Protein AF-A0A1F7Z2X5-F1 (afdb_monomer_lite)

Structure (mmCIF, N/CA/C/O backbone):
data_AF-A0A1F7Z2X5-F1
#
_entry.id   AF-A0A1F7Z2X5-F1
#
loop_
_atom_site.group_PDB
_atom_site.id
_atom_site.type_symbol
_atom_site.label_atom_id
_atom_site.label_alt_id
_atom_site.label_comp_id
_atom_site.label_asym_id
_atom_site.label_entity_id
_atom_site.label_seq_id
_atom_site.pdbx_PDB_ins_code
_atom_site.Cartn_x
_atom_site.Cartn_y
_atom_site.Cartn_z
_atom_site.occupancy
_atom_site.B_iso_or_equiv
_atom_site.auth_seq_id
_atom_site.auth_comp_id
_atom_site.auth_asym_id
_atom_site.auth_atom_id
_atom_site.pdbx_PDB_model_num
ATOM 1 N N . MET A 1 1 ? -14.660 17.337 21.079 1.00 57.00 1 MET A N 1
ATOM 2 C CA . MET A 1 1 ? -14.487 16.687 19.769 1.00 57.00 1 MET A CA 1
ATOM 3 C C . MET A 1 1 ? -15.112 15.303 19.804 1.00 57.00 1 MET A C 1
ATOM 5 O O . MET A 1 1 ? -14.706 14.480 20.631 1.00 57.00 1 MET A O 1
ATOM 9 N N . SER A 1 2 ? -16.143 15.085 18.993 1.00 73.00 2 SER A N 1
ATOM 10 C CA . SER A 1 2 ? -16.868 13.816 18.896 1.00 73.00 2 SER A CA 1
ATOM 11 C C . SER A 1 2 ? -15.959 12.695 18.367 1.00 73.00 2 SER A C 1
ATOM 13 O O . SER A 1 2 ? -14.888 12.945 17.812 1.00 73.00 2 SER A O 1
ATOM 15 N N . ARG A 1 3 ? -16.363 11.429 18.544 1.00 63.88 3 ARG A N 1
ATOM 16 C CA . ARG A 1 3 ? -15.623 10.282 17.986 1.00 63.88 3 ARG A CA 1
ATOM 17 C C . ARG A 1 3 ? -15.502 10.371 16.457 1.00 63.88 3 ARG A C 1
ATOM 19 O O . ARG A 1 3 ? -14.444 10.056 15.935 1.00 63.88 3 ARG A O 1
ATOM 26 N N . GLN A 1 4 ? -16.540 10.873 15.782 1.00 61.44 4 GLN A N 1
ATOM 27 C CA . GLN A 1 4 ? -16.524 11.086 14.331 1.00 61.44 4 GLN A CA 1
ATOM 28 C C . GLN A 1 4 ? -15.544 12.186 13.916 1.00 61.44 4 GLN A C 1
ATOM 30 O O . GLN A 1 4 ? -14.813 12.000 12.958 1.00 61.44 4 GLN A O 1
ATOM 35 N N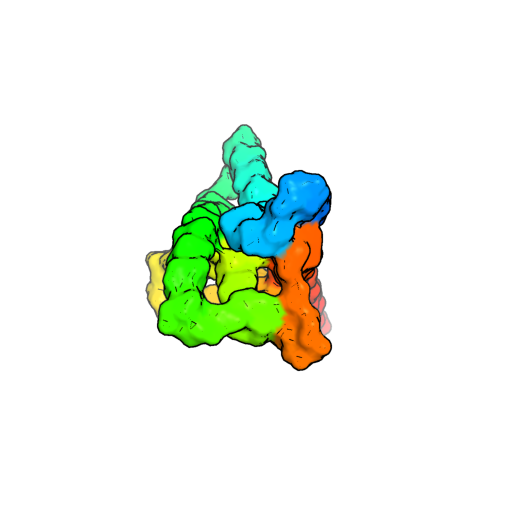 . GLU A 1 5 ? -15.481 13.300 14.649 1.00 67.25 5 GLU A N 1
ATOM 36 C CA . GLU A 1 5 ? -14.524 14.379 14.350 1.00 67.25 5 GLU A CA 1
ATOM 37 C C . GLU A 1 5 ? -13.069 13.918 14.530 1.00 67.25 5 GLU A C 1
ATOM 39 O O . GLU A 1 5 ? -12.197 14.322 13.769 1.00 67.25 5 GLU A O 1
ATOM 44 N N . LYS A 1 6 ? -12.805 13.033 15.504 1.00 67.44 6 LYS A N 1
ATOM 45 C CA . LYS A 1 6 ? -11.486 12.396 15.680 1.00 67.44 6 LYS A CA 1
ATOM 46 C C . LYS A 1 6 ? -11.117 11.480 14.514 1.00 67.44 6 LYS A C 1
ATOM 48 O O . LYS A 1 6 ? -9.975 11.522 14.077 1.00 67.44 6 LYS A O 1
ATOM 53 N N . GLU A 1 7 ? -12.063 10.672 14.041 1.00 65.38 7 GLU A N 1
ATOM 54 C CA . GLU A 1 7 ? -11.869 9.785 12.886 1.00 65.38 7 GLU A CA 1
ATOM 55 C C . GLU A 1 7 ? -11.697 10.598 11.587 1.00 65.38 7 GLU A C 1
ATOM 57 O O . GLU A 1 7 ? -10.847 10.275 10.767 1.00 65.38 7 GLU A O 1
ATOM 62 N N . GLU A 1 8 ? -12.430 11.701 11.411 1.00 66.25 8 GLU A N 1
ATOM 63 C CA . GLU A 1 8 ? -12.290 12.578 10.241 1.00 66.25 8 GLU A CA 1
ATOM 64 C C . GLU A 1 8 ? -10.948 13.334 10.222 1.00 66.25 8 GLU A C 1
ATOM 66 O O . GLU A 1 8 ? -10.337 13.466 9.162 1.00 66.25 8 GLU A O 1
ATOM 71 N N . GLU A 1 9 ? -10.460 13.805 11.377 1.00 68.38 9 GLU A N 1
ATOM 72 C CA . GLU A 1 9 ? -9.130 14.426 11.499 1.00 68.38 9 GLU A CA 1
ATOM 73 C C . GLU A 1 9 ? -8.011 13.432 11.144 1.00 68.38 9 GLU A C 1
ATOM 75 O O . GLU A 1 9 ? -7.081 13.798 10.426 1.00 68.38 9 GLU A O 1
ATOM 80 N N . GLU A 1 10 ? -8.119 12.177 11.599 1.00 66.62 10 GLU A N 1
ATOM 81 C CA . GLU A 1 10 ? -7.188 11.097 11.234 1.00 66.62 10 GLU A CA 1
ATOM 82 C C . GLU A 1 10 ? -7.194 10.856 9.720 1.00 66.62 10 GLU A C 1
ATOM 84 O O . GLU A 1 10 ? -6.141 10.874 9.093 1.00 66.62 10 GLU A O 1
ATOM 89 N N . LEU A 1 11 ? -8.376 10.737 9.113 1.00 66.19 11 LEU A N 1
ATOM 90 C CA . LEU A 1 11 ? -8.526 10.468 7.681 1.00 66.19 11 LEU A CA 1
ATOM 91 C C . LEU A 1 11 ? -8.000 11.600 6.791 1.00 66.19 11 LEU A C 1
ATOM 93 O O . LEU A 1 11 ? -7.328 11.336 5.798 1.00 66.19 11 LEU A O 1
ATOM 97 N N . ARG A 1 12 ? -8.242 12.869 7.149 1.00 68.00 12 ARG A N 1
ATOM 98 C CA . ARG A 1 12 ? -7.624 14.018 6.451 1.00 68.00 12 ARG A CA 1
ATOM 99 C C . ARG A 1 12 ? -6.106 13.968 6.532 1.00 68.00 12 ARG A C 1
ATOM 101 O O . ARG A 1 12 ? -5.411 14.364 5.598 1.00 68.00 12 ARG A O 1
ATOM 108 N N . GLY A 1 13 ? -5.612 13.478 7.658 1.00 65.06 13 GLY A N 1
ATOM 109 C CA . GLY A 1 13 ? -4.213 13.223 7.867 1.00 65.06 13 GLY A CA 1
ATOM 110 C C . GLY A 1 13 ? -3.623 12.197 6.897 1.00 65.06 13 GLY A C 1
ATOM 111 O O . GLY A 1 13 ? -2.552 12.458 6.347 1.00 65.06 13 GLY A O 1
ATOM 112 N N . LEU A 1 14 ? -4.322 11.086 6.663 1.00 65.06 14 LEU A N 1
ATOM 113 C CA . LEU A 1 14 ? -3.904 10.042 5.716 1.00 65.06 14 LEU A CA 1
ATOM 114 C C . LEU A 1 14 ? -3.829 10.581 4.289 1.00 65.06 14 LEU A C 1
ATOM 116 O O . LEU A 1 14 ? -2.825 10.420 3.594 1.00 65.06 14 LEU A O 1
ATOM 120 N N . VAL A 1 15 ? -4.871 11.314 3.889 1.00 66.75 15 VAL A N 1
ATOM 121 C CA . VAL A 1 15 ? -4.970 11.942 2.564 1.00 66.75 15 VAL A CA 1
ATOM 122 C C . VAL A 1 15 ? -3.818 12.925 2.336 1.00 66.75 15 VAL A C 1
ATOM 124 O O . VAL A 1 15 ? -3.211 12.931 1.267 1.00 66.75 15 VAL A O 1
ATOM 127 N N . GLY A 1 16 ? -3.481 13.733 3.347 1.00 68.31 16 GLY A N 1
ATOM 128 C CA . GLY A 1 16 ? -2.368 14.679 3.269 1.00 68.31 16 GLY A CA 1
ATOM 129 C C . GLY A 1 16 ? -1.000 14.002 3.123 1.00 68.31 16 GLY A C 1
ATOM 130 O O . GLY A 1 16 ? -0.180 14.475 2.342 1.00 68.31 16 GLY A O 1
ATOM 131 N N . GLY A 1 17 ? -0.761 12.893 3.834 1.00 67.19 17 GLY A N 1
ATOM 132 C CA . GLY A 1 17 ? 0.470 12.100 3.702 1.00 67.19 17 GLY A CA 1
ATOM 133 C C . GLY A 1 17 ? 0.616 11.471 2.315 1.00 67.19 17 GLY A C 1
ATOM 134 O O . GLY A 1 17 ? 1.642 11.652 1.662 1.00 67.19 17 GLY A O 1
ATOM 135 N N . SER A 1 18 ? -0.462 10.850 1.830 1.00 68.00 18 SER A N 1
ATOM 136 C CA . SER A 1 18 ? -0.531 10.223 0.500 1.00 68.00 18 SER A CA 1
ATOM 137 C C . SER A 1 18 ? -0.242 11.231 -0.626 1.00 68.00 18 SER A C 1
ATOM 139 O O . SER A 1 18 ? 0.494 10.955 -1.573 1.00 68.00 18 SER A O 1
ATOM 141 N N . ALA A 1 19 ? -0.782 12.452 -0.514 1.00 69.50 19 ALA A N 1
ATOM 142 C CA . ALA A 1 19 ? -0.559 13.513 -1.498 1.00 69.50 19 ALA A CA 1
ATOM 143 C C . ALA A 1 19 ? 0.906 13.983 -1.556 1.00 69.50 19 ALA A C 1
ATOM 145 O O . ALA A 1 19 ? 1.404 14.317 -2.632 1.00 69.50 19 ALA A O 1
ATOM 146 N N . ILE A 1 20 ? 1.613 13.987 -0.421 1.00 71.38 20 ILE A N 1
ATOM 147 C CA . ILE A 1 20 ? 3.034 14.360 -0.365 1.00 71.38 20 ILE A CA 1
ATOM 148 C C . ILE A 1 20 ? 3.900 13.321 -1.087 1.00 71.38 20 ILE A C 1
ATOM 150 O O . ILE A 1 20 ? 4.840 13.695 -1.784 1.00 71.38 20 ILE A O 1
ATOM 154 N N . GLY A 1 21 ? 3.577 12.032 -0.990 1.00 68.06 21 GLY A N 1
ATOM 155 C CA . GLY A 1 21 ? 4.294 10.997 -1.739 1.00 68.06 21 GLY A CA 1
ATOM 156 C C . GLY A 1 21 ? 4.105 11.018 -3.224 1.00 68.06 21 GLY A C 1
ATOM 157 O O . GLY A 1 21 ? 5.073 10.863 -3.966 1.00 68.06 21 GLY A O 1
ATOM 158 N N . ALA A 1 22 ? 2.865 11.231 -3.656 1.00 68.81 22 ALA A N 1
ATOM 159 C CA . ALA A 1 22 ? 2.557 11.461 -5.058 1.00 68.81 22 ALA A CA 1
ATOM 160 C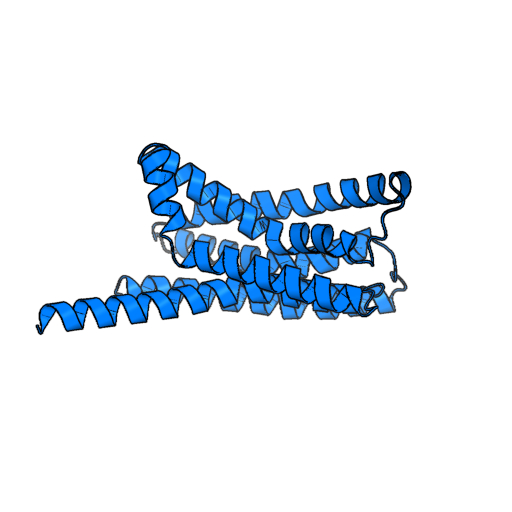 C . ALA A 1 22 ? 3.408 12.625 -5.601 1.00 68.81 22 ALA A C 1
ATOM 162 O O . ALA A 1 22 ? 4.052 12.509 -6.643 1.00 68.81 22 ALA A O 1
ATOM 163 N N . ALA A 1 23 ? 3.491 13.720 -4.836 1.00 77.50 23 ALA A N 1
ATOM 164 C CA . ALA A 1 23 ? 4.284 14.892 -5.192 1.00 77.50 23 ALA A CA 1
ATOM 165 C C . ALA A 1 23 ? 5.808 14.671 -5.120 1.00 77.50 23 ALA A C 1
ATOM 167 O O . ALA A 1 23 ? 6.539 15.384 -5.797 1.00 77.50 23 ALA A O 1
ATOM 168 N N . ALA A 1 24 ? 6.302 13.716 -4.326 1.00 78.06 24 ALA A N 1
ATOM 169 C CA . ALA A 1 24 ? 7.733 13.433 -4.191 1.00 78.06 24 ALA A CA 1
ATOM 170 C C . ALA A 1 24 ? 8.238 12.374 -5.187 1.00 78.06 24 ALA A C 1
ATOM 172 O O . ALA A 1 24 ? 9.333 12.506 -5.731 1.00 78.06 24 ALA A O 1
ATOM 173 N N . SER A 1 25 ? 7.450 11.329 -5.439 1.00 80.06 25 SER A N 1
ATOM 174 C CA . SER A 1 25 ? 7.864 10.178 -6.248 1.00 80.06 25 SER A CA 1
ATOM 175 C C . SER A 1 25 ? 7.925 10.477 -7.744 1.00 80.06 25 SER A C 1
ATOM 177 O O . SER A 1 25 ? 8.870 10.053 -8.403 1.00 80.06 25 SER A O 1
ATOM 179 N N . ILE A 1 26 ? 6.974 11.249 -8.278 1.00 84.06 26 ILE A N 1
ATOM 180 C CA . ILE A 1 26 ? 6.931 11.594 -9.705 1.00 84.06 26 ILE A CA 1
ATOM 181 C C . ILE A 1 26 ? 8.146 12.456 -10.111 1.00 84.06 26 ILE A C 1
ATOM 183 O O . ILE A 1 26 ? 8.835 12.077 -11.062 1.00 84.06 26 ILE A O 1
ATOM 187 N N . PRO A 1 27 ? 8.495 13.553 -9.401 1.00 86.50 27 PRO A N 1
ATOM 188 C CA . PRO A 1 27 ? 9.713 14.307 -9.701 1.00 86.50 27 PRO A CA 1
ATOM 189 C C . PRO A 1 27 ? 10.989 13.493 -9.501 1.00 86.50 27 PRO A C 1
ATOM 191 O O . PRO A 1 27 ? 11.927 13.649 -10.275 1.00 86.50 27 PRO A O 1
ATOM 194 N N . LEU A 1 28 ? 11.035 12.609 -8.498 1.00 85.31 28 LEU A N 1
ATOM 195 C CA . LEU A 1 28 ? 12.199 11.754 -8.259 1.00 85.31 28 LEU A CA 1
ATOM 196 C C . LEU A 1 28 ? 12.396 10.735 -9.390 1.00 85.31 28 LEU A C 1
ATOM 198 O O . LEU A 1 28 ? 13.527 10.531 -9.826 1.00 85.31 28 LEU A O 1
ATOM 202 N N . GLY A 1 29 ? 11.308 10.164 -9.914 1.00 85.81 29 GLY A N 1
ATOM 203 C CA . GLY A 1 29 ? 11.331 9.326 -11.113 1.00 85.81 29 GLY A CA 1
ATOM 204 C C . GLY A 1 29 ? 11.819 10.094 -12.342 1.00 85.81 29 GLY A C 1
ATOM 205 O O . GLY A 1 29 ? 12.735 9.642 -13.021 1.00 85.81 29 GLY A O 1
ATOM 206 N N . TYR A 1 30 ? 11.300 11.304 -12.562 1.00 88.81 30 TYR A N 1
ATOM 207 C CA . TYR A 1 30 ? 11.768 12.176 -13.643 1.00 88.81 30 TYR A CA 1
ATOM 208 C C . TYR A 1 30 ? 13.266 12.504 -13.519 1.00 88.81 30 TYR A C 1
ATOM 210 O O . TYR A 1 30 ? 14.015 12.376 -14.483 1.00 88.81 30 TYR A O 1
ATOM 218 N N . MET A 1 31 ? 13.735 12.870 -12.321 1.00 89.12 31 MET A N 1
ATOM 219 C CA . MET A 1 31 ? 15.154 13.136 -12.069 1.00 89.12 31 MET A CA 1
ATOM 220 C C . MET A 1 31 ? 16.022 11.905 -12.353 1.00 89.12 31 MET A C 1
ATOM 222 O O . MET A 1 31 ? 17.053 12.028 -13.012 1.00 89.12 31 MET A O 1
ATOM 226 N N . ALA A 1 32 ? 15.603 10.720 -11.905 1.00 87.69 32 ALA A N 1
ATOM 227 C CA . ALA A 1 32 ? 16.302 9.471 -12.191 1.00 87.69 32 ALA A CA 1
ATOM 228 C C . ALA A 1 32 ? 16.432 9.217 -13.700 1.00 87.69 32 ALA A C 1
ATOM 230 O O . ALA A 1 32 ? 17.525 8.897 -14.174 1.00 87.69 32 ALA A O 1
ATOM 231 N N . ASP A 1 33 ? 15.358 9.435 -14.460 1.00 90.06 33 ASP A N 1
ATOM 232 C CA . ASP A 1 33 ? 15.384 9.300 -15.917 1.00 90.06 33 ASP A CA 1
ATOM 233 C C . ASP A 1 33 ? 16.341 10.310 -16.561 1.00 90.06 33 ASP A C 1
ATOM 235 O O . ASP A 1 33 ? 17.164 9.928 -17.393 1.00 90.06 33 ASP A O 1
ATOM 239 N N . THR A 1 34 ? 16.333 11.576 -16.119 1.00 90.12 34 THR A N 1
ATOM 240 C CA . THR A 1 34 ? 17.260 12.601 -16.641 1.00 90.12 34 THR A CA 1
ATOM 241 C C . THR A 1 34 ? 18.732 12.316 -16.337 1.00 90.12 34 THR A C 1
ATOM 243 O O . THR A 1 34 ? 19.606 12.740 -17.090 1.00 90.12 34 THR A O 1
ATOM 246 N N . LEU A 1 35 ? 19.021 11.577 -15.262 1.00 91.19 35 LEU A N 1
ATOM 247 C CA . LEU A 1 35 ? 20.373 11.145 -14.895 1.00 91.19 35 LEU A CA 1
ATOM 248 C C . LEU A 1 35 ? 20.798 9.848 -15.608 1.00 91.19 35 LEU A C 1
ATOM 250 O O . LEU A 1 35 ? 21.886 9.337 -15.347 1.00 91.19 35 LEU A O 1
ATOM 254 N N . GLY A 1 36 ? 19.960 9.311 -16.501 1.00 86.75 36 GLY A N 1
ATOM 255 C CA . GLY A 1 36 ? 20.252 8.105 -17.275 1.00 86.75 36 GLY A CA 1
ATOM 256 C C . GLY A 1 36 ? 20.035 6.798 -16.511 1.00 86.75 36 GLY A C 1
ATOM 257 O O . GLY A 1 36 ? 20.505 5.756 -16.954 1.00 86.75 36 GLY A O 1
ATOM 258 N N . ALA A 1 37 ? 19.307 6.817 -15.389 1.00 85.69 37 ALA A N 1
ATOM 259 C CA . ALA A 1 37 ? 18.991 5.619 -14.605 1.00 85.69 37 ALA A CA 1
ATOM 260 C C . ALA A 1 37 ? 17.798 4.811 -15.158 1.00 85.69 37 ALA A C 1
ATOM 262 O O . ALA A 1 37 ? 17.178 4.026 -14.434 1.00 85.69 37 ALA A O 1
ATOM 263 N N . VAL A 1 38 ? 17.442 5.002 -16.429 1.00 83.06 38 VAL A N 1
ATOM 264 C CA . VAL A 1 38 ? 16.353 4.275 -17.096 1.00 83.06 38 VAL A CA 1
ATOM 265 C C . VAL A 1 38 ? 16.663 2.775 -17.094 1.00 83.06 38 VAL A C 1
ATOM 267 O O . VAL A 1 38 ? 17.768 2.358 -17.440 1.00 83.06 38 VAL A O 1
ATOM 270 N N . GLY A 1 39 ? 15.700 1.951 -16.676 1.00 71.06 39 GLY A N 1
ATOM 271 C CA . GLY A 1 39 ? 15.879 0.500 -16.565 1.00 71.06 39 GLY A CA 1
ATOM 272 C C . GLY A 1 39 ? 16.792 0.034 -15.420 1.00 71.06 39 GLY A C 1
ATOM 273 O O . GLY A 1 39 ? 17.036 -1.168 -15.286 1.00 71.06 39 GLY A O 1
ATOM 274 N N . PHE A 1 40 ? 17.288 0.938 -14.564 1.00 79.50 40 PHE A N 1
ATOM 275 C CA . PHE A 1 40 ? 18.016 0.552 -13.357 1.00 79.50 40 PHE A CA 1
ATOM 276 C C . PHE A 1 40 ? 17.038 0.229 -12.222 1.00 79.50 40 PHE A C 1
ATOM 278 O O . PHE A 1 40 ? 16.665 1.078 -11.410 1.00 79.50 40 PHE A O 1
ATOM 285 N N . TYR A 1 41 ? 16.647 -1.043 -12.159 1.00 73.69 41 TYR A N 1
ATOM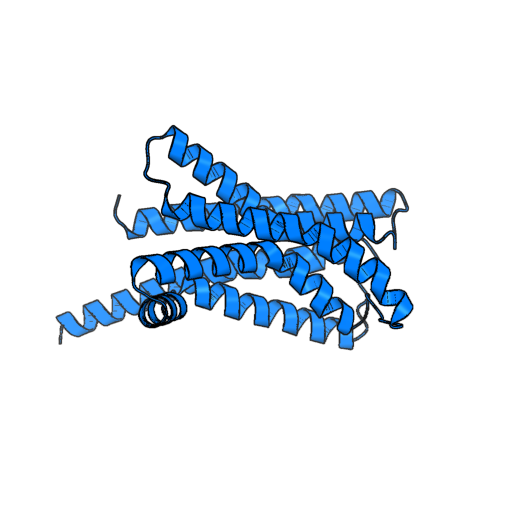 286 C CA . TYR A 1 41 ? 15.657 -1.590 -11.225 1.00 73.69 41 TYR A CA 1
ATOM 287 C C . TYR A 1 41 ? 15.770 -1.149 -9.759 1.00 73.69 41 TYR A C 1
ATOM 289 O O . TYR A 1 41 ? 14.727 -0.924 -9.147 1.00 73.69 41 TYR A O 1
ATOM 297 N N . PRO A 1 42 ? 16.964 -1.019 -9.147 1.00 80.25 42 PRO A N 1
ATOM 298 C CA . PRO A 1 42 ? 17.054 -0.519 -7.777 1.00 80.25 42 PRO A CA 1
ATOM 299 C C . PRO A 1 42 ? 16.506 0.906 -7.610 1.00 80.25 42 PRO A C 1
ATOM 301 O O . PRO A 1 42 ? 15.862 1.195 -6.603 1.00 80.25 42 PRO A O 1
ATOM 304 N N . ILE A 1 43 ? 16.725 1.784 -8.595 1.00 80.88 43 ILE A N 1
ATOM 305 C CA . ILE A 1 43 ? 16.185 3.150 -8.584 1.00 80.88 43 ILE A CA 1
ATOM 306 C C . ILE A 1 43 ? 14.687 3.132 -8.902 1.00 80.88 43 ILE A C 1
ATOM 308 O O . ILE A 1 43 ? 13.924 3.785 -8.193 1.00 80.88 43 ILE A O 1
ATOM 312 N N . GLU A 1 44 ? 14.245 2.318 -9.863 1.00 77.56 44 GLU A N 1
ATOM 313 C CA . GLU A 1 44 ? 12.815 2.140 -10.161 1.00 77.56 44 GLU A CA 1
ATOM 314 C C . GLU A 1 44 ? 12.048 1.656 -8.919 1.00 77.56 44 GLU A C 1
ATOM 316 O O . GLU A 1 44 ? 11.000 2.186 -8.545 1.00 77.56 44 GLU A O 1
ATOM 321 N N . GLY A 1 45 ? 12.623 0.676 -8.223 1.00 76.44 45 GLY A N 1
ATOM 322 C CA . GLY A 1 45 ? 12.134 0.155 -6.958 1.00 76.44 45 GLY A CA 1
ATOM 323 C C . GLY A 1 45 ? 12.050 1.212 -5.867 1.00 76.44 45 GLY A C 1
ATOM 324 O O . GLY A 1 45 ? 11.046 1.274 -5.163 1.00 76.44 45 GLY A O 1
ATOM 325 N N . LEU A 1 46 ? 13.069 2.069 -5.747 1.00 79.19 46 LEU A N 1
ATOM 326 C CA . LEU A 1 46 ? 13.077 3.181 -4.797 1.00 79.19 46 LEU A CA 1
ATOM 327 C C . LEU A 1 46 ? 11.985 4.211 -5.115 1.00 79.19 46 LEU A C 1
ATOM 329 O O . LEU A 1 46 ? 11.300 4.669 -4.203 1.00 79.19 46 LEU A O 1
ATOM 333 N N . VAL A 1 47 ? 11.791 4.550 -6.391 1.00 81.81 47 VAL A N 1
ATOM 334 C CA . VAL A 1 47 ? 10.732 5.468 -6.838 1.00 81.81 47 VAL A CA 1
ATOM 335 C C . VAL A 1 47 ? 9.358 4.914 -6.472 1.00 81.81 47 VAL A C 1
ATOM 337 O O . VAL A 1 47 ? 8.560 5.607 -5.840 1.00 81.81 47 VAL A O 1
ATOM 340 N N . ARG A 1 48 ? 9.101 3.641 -6.800 1.00 77.88 48 ARG A N 1
ATOM 341 C CA . ARG A 1 48 ? 7.854 2.940 -6.456 1.00 77.88 48 ARG A CA 1
ATOM 342 C C . ARG A 1 48 ? 7.653 2.837 -4.950 1.00 77.88 48 ARG A C 1
ATOM 344 O O . ARG A 1 48 ? 6.543 3.022 -4.466 1.00 77.88 48 ARG A O 1
ATOM 351 N N . TYR A 1 49 ? 8.725 2.574 -4.211 1.00 78.00 49 TYR A N 1
ATOM 352 C CA . TYR A 1 49 ? 8.711 2.513 -2.757 1.00 78.00 49 TYR A CA 1
ATOM 353 C C . TYR A 1 49 ? 8.341 3.866 -2.136 1.00 78.00 49 TYR A C 1
ATOM 355 O O . TYR A 1 49 ? 7.491 3.908 -1.253 1.00 78.00 49 TYR A O 1
ATOM 363 N N . ILE A 1 50 ? 8.925 4.971 -2.609 1.00 78.56 50 ILE A N 1
ATOM 364 C CA . ILE A 1 50 ? 8.589 6.317 -2.122 1.00 78.56 50 ILE A CA 1
ATOM 365 C C . ILE A 1 50 ? 7.148 6.682 -2.492 1.00 78.56 50 ILE A C 1
ATOM 367 O O . ILE A 1 50 ? 6.452 7.280 -1.674 1.00 78.56 50 ILE A O 1
ATOM 371 N N . ALA A 1 51 ? 6.692 6.309 -3.691 1.00 77.31 51 ALA A N 1
ATOM 372 C CA . ALA A 1 51 ? 5.310 6.524 -4.112 1.00 77.31 51 ALA A CA 1
ATOM 373 C C . ALA A 1 51 ? 4.326 5.788 -3.192 1.00 77.31 51 ALA A C 1
ATOM 375 O O . ALA A 1 51 ? 3.378 6.390 -2.692 1.00 77.31 51 ALA A O 1
ATOM 376 N N . GLY A 1 52 ? 4.598 4.505 -2.949 1.00 73.12 52 GLY A N 1
ATOM 377 C CA . GLY A 1 52 ? 3.698 3.595 -2.250 1.00 73.12 52 GLY A CA 1
ATOM 378 C C . GLY A 1 52 ? 3.735 3.637 -0.724 1.00 73.12 52 GLY A C 1
ATOM 379 O O . GLY A 1 52 ? 2.864 3.035 -0.139 1.00 73.12 52 GLY A O 1
ATOM 380 N N . ASN A 1 53 ? 4.709 4.295 -0.077 1.00 77.62 53 ASN A N 1
ATOM 381 C CA . ASN A 1 53 ? 4.830 4.312 1.402 1.00 77.62 53 ASN A CA 1
ATOM 382 C C . ASN A 1 53 ? 4.747 5.721 2.012 1.00 77.62 53 ASN A C 1
ATOM 384 O O . ASN A 1 53 ? 5.295 6.019 3.081 1.00 77.62 53 ASN A O 1
ATOM 388 N N . SER A 1 54 ? 4.174 6.659 1.278 1.00 76.06 54 SER A N 1
ATOM 389 C CA . SER A 1 54 ? 4.211 8.075 1.634 1.00 76.06 54 SER A CA 1
ATOM 390 C C . SER A 1 54 ? 3.161 8.499 2.652 1.00 76.06 54 SER A C 1
ATOM 392 O O . SER A 1 54 ? 3.410 9.336 3.525 1.00 76.06 54 SER A O 1
ATOM 394 N N . ASP A 1 55 ? 2.002 7.874 2.562 1.00 74.38 55 ASP A N 1
ATOM 395 C CA . ASP A 1 55 ? 0.957 7.831 3.561 1.00 74.38 55 ASP A CA 1
ATOM 396 C C . ASP A 1 55 ? 1.496 7.311 4.895 1.00 74.38 55 ASP A C 1
ATOM 398 O O . ASP A 1 55 ? 1.356 8.026 5.885 1.00 74.38 55 ASP A O 1
ATOM 402 N N . THR A 1 56 ? 2.241 6.201 4.910 1.00 78.25 56 THR A N 1
ATOM 403 C CA . THR A 1 56 ? 2.884 5.640 6.110 1.00 78.25 56 THR A CA 1
ATOM 404 C C . THR A 1 56 ? 3.792 6.665 6.805 1.00 78.25 56 THR A C 1
ATOM 406 O O . THR A 1 56 ? 3.790 6.806 8.035 1.00 78.25 56 THR A O 1
ATOM 409 N N . LEU A 1 57 ? 4.559 7.455 6.043 1.00 74.69 57 LEU A N 1
ATOM 410 C CA . LEU A 1 57 ? 5.373 8.543 6.606 1.00 74.69 57 LEU A CA 1
ATOM 411 C C . LEU A 1 57 ? 4.505 9.665 7.199 1.00 74.69 57 LEU A C 1
ATOM 413 O O . LEU A 1 57 ? 4.823 10.203 8.269 1.00 74.69 57 LEU A O 1
ATOM 417 N N . GLY A 1 58 ? 3.392 9.998 6.543 1.00 75.31 58 GLY A N 1
ATOM 418 C CA . GLY A 1 58 ? 2.388 10.930 7.057 1.00 75.31 58 GLY A CA 1
ATOM 419 C C . GLY A 1 58 ? 1.719 10.439 8.346 1.00 75.31 58 GLY A C 1
ATOM 420 O O . GLY A 1 58 ? 1.602 11.203 9.314 1.00 75.31 58 GLY A O 1
ATOM 421 N N . GLU A 1 59 ? 1.346 9.161 8.396 1.00 74.81 59 GLU A N 1
ATOM 422 C CA . GLU A 1 59 ? 0.769 8.486 9.559 1.00 74.81 59 GLU A CA 1
ATOM 423 C C . GLU A 1 59 ? 1.729 8.490 10.747 1.00 74.81 59 GLU A C 1
ATOM 425 O O . GLU A 1 59 ? 1.351 8.809 11.886 1.00 74.81 59 GLU A O 1
ATOM 430 N N . LEU A 1 60 ? 3.004 8.196 10.486 1.00 81.19 60 LEU A N 1
ATOM 431 C CA . LEU A 1 60 ? 4.058 8.240 11.487 1.00 81.19 60 LEU A CA 1
ATOM 432 C C . LEU A 1 60 ? 4.210 9.652 12.060 1.00 81.19 60 LEU A C 1
ATOM 434 O O . LEU A 1 60 ? 4.200 9.827 13.285 1.00 81.19 60 LEU A O 1
ATOM 438 N N . ALA A 1 61 ? 4.300 10.670 11.199 1.00 79.31 61 ALA A N 1
ATOM 439 C CA . ALA A 1 61 ? 4.432 12.061 11.623 1.00 79.31 61 ALA A CA 1
ATOM 440 C C . ALA A 1 61 ? 3.253 12.503 12.507 1.00 79.31 61 ALA A C 1
ATOM 442 O O . ALA A 1 61 ? 3.443 13.138 13.553 1.00 79.31 61 ALA A O 1
ATOM 443 N N . GLN A 1 62 ? 2.029 12.117 12.148 1.00 77.62 62 GLN A N 1
ATOM 444 C CA . GLN A 1 62 ? 0.838 12.441 12.933 1.00 77.62 62 GLN A CA 1
ATOM 445 C C . GLN A 1 62 ? 0.766 11.670 14.239 1.00 77.62 62 GLN A C 1
ATOM 447 O O . GLN A 1 62 ? 0.410 12.242 15.272 1.00 77.62 62 GLN A O 1
ATOM 452 N N . THR A 1 63 ? 1.155 10.400 14.238 1.00 79.81 63 THR A N 1
ATOM 453 C CA . THR A 1 63 ? 1.204 9.601 15.461 1.00 79.81 63 THR A CA 1
ATOM 454 C C . THR A 1 63 ? 2.227 10.176 16.442 1.00 79.81 63 THR A C 1
ATOM 456 O O . THR A 1 63 ? 1.927 10.316 17.633 1.00 79.81 63 THR A O 1
ATOM 459 N N . ILE A 1 64 ? 3.391 10.626 15.955 1.00 81.94 64 ILE A N 1
ATOM 460 C CA . ILE A 1 64 ? 4.389 11.350 16.758 1.00 81.94 64 ILE A CA 1
ATOM 461 C C . ILE A 1 64 ? 3.808 12.667 17.287 1.00 81.94 64 ILE A C 1
ATOM 463 O O . ILE A 1 64 ? 3.924 12.951 18.483 1.00 81.94 64 ILE A O 1
ATOM 467 N N . LYS A 1 65 ? 3.136 13.459 16.440 1.00 82.50 65 LYS A N 1
ATOM 468 C CA . LYS A 1 65 ? 2.479 14.713 16.847 1.00 82.50 65 LYS A CA 1
ATOM 469 C C . LYS A 1 65 ? 1.449 14.476 17.956 1.00 82.50 65 LYS A C 1
ATOM 471 O O . LYS A 1 65 ? 1.456 15.187 18.958 1.00 82.50 65 LYS A O 1
ATOM 476 N N . ARG A 1 66 ? 0.603 13.449 17.835 1.00 77.94 66 ARG A N 1
ATOM 477 C CA . ARG A 1 66 ? -0.407 13.084 18.848 1.00 77.94 66 ARG A CA 1
ATOM 478 C C . ARG A 1 66 ? 0.227 12.614 20.151 1.00 77.94 66 ARG A C 1
ATOM 480 O O . ARG A 1 66 ? -0.247 12.998 21.219 1.00 77.94 66 ARG A O 1
ATOM 487 N N . LYS A 1 67 ? 1.323 11.852 20.069 1.00 81.62 67 LYS A N 1
ATOM 488 C CA . LYS A 1 67 ? 2.115 11.452 21.239 1.00 81.62 67 LYS A CA 1
ATOM 489 C C . LYS A 1 67 ? 2.675 12.674 21.973 1.00 81.62 67 LYS A C 1
ATOM 491 O O . LYS A 1 67 ? 2.549 12.743 23.190 1.00 81.62 67 LYS A O 1
ATOM 496 N N . ARG A 1 68 ? 3.212 13.665 21.248 1.00 85.88 68 ARG A N 1
ATOM 497 C CA . ARG A 1 68 ? 3.684 14.940 21.829 1.00 85.88 68 ARG A CA 1
ATOM 498 C C . ARG A 1 68 ? 2.559 15.754 22.479 1.00 85.88 68 ARG A C 1
ATOM 500 O O . ARG A 1 68 ? 2.806 16.450 23.451 1.00 85.88 68 ARG A O 1
ATOM 507 N N . GLN A 1 69 ? 1.327 15.630 21.985 1.00 84.88 69 GLN A N 1
ATOM 508 C CA . GLN A 1 69 ? 0.131 16.261 22.563 1.00 84.88 69 GLN A CA 1
ATOM 509 C C . GLN A 1 69 ? -0.481 15.481 23.746 1.00 84.88 69 GLN A C 1
ATOM 511 O O . GLN A 1 69 ? -1.574 15.822 24.190 1.00 84.88 69 GLN A O 1
ATOM 516 N N . GLY A 1 70 ? 0.151 14.399 24.221 1.00 80.06 70 GLY A N 1
ATOM 517 C CA . GLY A 1 70 ? -0.374 13.581 25.322 1.00 80.06 70 GLY A CA 1
ATOM 518 C C . GLY A 1 70 ? -1.641 12.781 24.982 1.00 80.06 70 GLY A C 1
ATOM 519 O O . GLY A 1 70 ? -2.312 12.276 25.880 1.00 80.06 70 GLY A O 1
ATOM 520 N N . LYS A 1 71 ? -1.999 12.646 23.697 1.00 76.69 71 LYS A N 1
ATOM 521 C CA . LYS A 1 71 ? -3.166 11.861 23.263 1.00 76.69 71 LYS A CA 1
ATOM 522 C C . LYS A 1 71 ? -2.828 10.362 23.255 1.00 76.69 71 LYS A C 1
ATOM 524 O O . LYS A 1 71 ? -1.697 9.970 22.970 1.00 76.69 71 LYS A O 1
ATOM 529 N N . SER A 1 72 ? -3.818 9.506 23.527 1.00 73.00 72 SER A N 1
ATOM 530 C CA . SER A 1 72 ? -3.649 8.046 23.432 1.00 73.00 72 SER A CA 1
ATOM 531 C C . SER A 1 72 ? -3.326 7.629 21.995 1.00 73.00 72 SER A C 1
ATOM 533 O O . SER A 1 72 ? -4.088 7.918 21.076 1.00 73.00 72 SER A O 1
ATOM 535 N N . THR A 1 73 ? -2.202 6.936 21.808 1.00 74.38 73 THR A N 1
ATOM 536 C CA . THR A 1 73 ? -1.688 6.508 20.493 1.00 74.38 73 THR A CA 1
ATOM 537 C C . THR A 1 73 ? -1.568 4.995 20.358 1.00 74.38 73 THR A C 1
ATOM 539 O O . THR A 1 73 ? -1.112 4.516 19.332 1.00 74.38 73 THR A O 1
ATOM 542 N N . LYS A 1 74 ? -1.983 4.202 21.354 1.00 71.94 74 LYS A N 1
ATOM 543 C CA . LYS A 1 74 ? -1.673 2.759 21.406 1.00 71.94 74 LYS A CA 1
ATOM 544 C C . LYS A 1 74 ? -2.190 1.966 20.196 1.00 71.94 74 LYS A C 1
ATOM 546 O O . LYS A 1 74 ? -1.547 1.007 19.783 1.00 71.94 74 LYS A O 1
ATOM 551 N N . VAL A 1 75 ? -3.344 2.347 19.644 1.00 67.88 75 VAL A N 1
ATOM 552 C CA . VAL A 1 75 ? -3.911 1.708 18.441 1.00 67.88 75 VAL A CA 1
ATOM 553 C C . VAL A 1 75 ? -3.188 2.191 17.184 1.00 67.88 75 VAL A C 1
ATOM 555 O O . VAL A 1 75 ? -2.654 1.355 16.464 1.00 67.88 75 VAL A O 1
ATOM 558 N N . ALA A 1 76 ? -3.084 3.511 16.994 1.00 71.31 76 ALA A N 1
ATOM 559 C CA . ALA A 1 76 ? -2.378 4.122 15.864 1.00 71.31 76 ALA A CA 1
ATOM 560 C C . ALA A 1 76 ? -0.918 3.649 15.766 1.00 71.31 76 ALA A C 1
ATOM 562 O O . ALA A 1 76 ? -0.462 3.234 14.716 1.00 71.31 76 ALA A O 1
ATOM 563 N N . TRP A 1 77 ? -0.203 3.587 16.890 1.00 77.81 77 TRP A N 1
ATOM 564 C CA . TRP A 1 77 ? 1.191 3.149 16.936 1.00 77.81 77 TRP A CA 1
ATOM 565 C C . TRP A 1 77 ? 1.384 1.682 16.545 1.00 77.81 77 TRP A C 1
ATOM 567 O O . TRP A 1 77 ? 2.388 1.339 15.933 1.00 77.81 77 TRP A O 1
ATOM 577 N N . ASN A 1 78 ? 0.445 0.798 16.898 1.00 76.12 78 ASN A N 1
ATOM 578 C CA . ASN A 1 78 ? 0.530 -0.606 16.493 1.00 76.12 78 ASN A CA 1
ATOM 579 C C . ASN A 1 78 ? 0.278 -0.779 14.994 1.00 76.12 78 ASN A C 1
ATOM 581 O O . ASN A 1 78 ? 0.908 -1.639 14.387 1.00 76.12 78 ASN A O 1
ATOM 585 N N . TYR A 1 79 ? -0.630 0.021 14.437 1.00 76.88 79 TYR A N 1
ATOM 586 C CA . TYR A 1 79 ? -0.933 0.036 13.013 1.00 76.88 79 TYR A CA 1
ATOM 587 C C . TYR A 1 79 ? 0.254 0.593 12.211 1.00 76.88 79 TYR A C 1
ATOM 589 O O . TYR A 1 79 ? 0.846 -0.164 11.451 1.00 76.88 79 TYR A O 1
ATOM 597 N N . VAL A 1 80 ? 0.735 1.798 12.545 1.00 80.44 80 VAL A N 1
ATOM 598 C CA . VAL A 1 80 ? 1.932 2.422 11.941 1.00 80.44 80 VAL A CA 1
ATOM 599 C C . VAL A 1 80 ? 3.174 1.545 12.070 1.00 80.44 80 VAL A C 1
ATOM 601 O O . VAL A 1 80 ? 3.997 1.472 11.168 1.00 80.44 80 VAL A O 1
ATOM 604 N N . ARG A 1 81 ? 3.355 0.837 13.191 1.00 83.25 81 ARG A N 1
ATOM 605 C CA . ARG A 1 81 ? 4.473 -0.110 13.318 1.00 83.25 81 ARG A CA 1
ATOM 606 C C . ARG A 1 81 ? 4.331 -1.291 12.357 1.00 83.25 81 ARG A C 1
ATOM 608 O O . ARG A 1 81 ? 5.344 -1.801 11.892 1.00 83.25 81 ARG A O 1
ATOM 615 N N . GLY A 1 82 ? 3.105 -1.750 12.116 1.00 83.69 82 GLY A N 1
ATOM 616 C CA . GLY A 1 82 ? 2.804 -2.754 11.102 1.00 83.69 82 GLY A CA 1
ATOM 617 C C . GLY A 1 82 ? 3.142 -2.252 9.707 1.00 83.69 82 GLY A C 1
ATOM 618 O O . GLY A 1 82 ? 3.863 -2.941 8.992 1.00 83.69 82 GLY A O 1
ATOM 619 N N . GLU A 1 83 ? 2.697 -1.041 9.378 1.00 84.75 83 GLU A N 1
ATOM 620 C CA . GLU A 1 83 ? 3.011 -0.369 8.117 1.00 84.75 83 GLU A CA 1
ATOM 621 C C . GLU A 1 83 ? 4.512 -0.231 7.918 1.00 84.75 83 GLU A C 1
ATOM 623 O O . GLU A 1 83 ? 5.031 -0.759 6.950 1.00 84.75 83 GLU A O 1
ATOM 628 N N . LEU A 1 84 ? 5.246 0.296 8.902 1.00 85.12 84 LEU A N 1
ATOM 629 C CA . LEU A 1 84 ? 6.706 0.402 8.840 1.00 85.12 84 LEU A CA 1
ATOM 630 C C . LEU A 1 84 ? 7.403 -0.945 8.611 1.00 85.12 84 LEU A C 1
ATOM 632 O O . LEU A 1 84 ? 8.419 -0.995 7.926 1.00 85.12 84 LEU A O 1
ATOM 636 N N . ILE A 1 85 ? 6.900 -2.041 9.187 1.00 85.38 85 ILE A N 1
ATOM 637 C CA . ILE A 1 85 ? 7.450 -3.379 8.914 1.00 85.38 85 ILE A CA 1
ATOM 638 C C . ILE A 1 85 ? 7.164 -3.784 7.464 1.00 85.38 85 ILE A C 1
ATOM 640 O O . ILE A 1 85 ? 8.049 -4.333 6.813 1.00 85.38 85 ILE A O 1
ATOM 644 N N . GLY A 1 86 ? 5.952 -3.518 6.975 1.00 82.19 86 GLY A N 1
ATOM 645 C CA . GLY A 1 86 ? 5.556 -3.746 5.587 1.00 82.19 86 GLY A CA 1
ATOM 646 C C . GLY A 1 86 ? 6.417 -2.950 4.609 1.00 82.19 86 GLY A C 1
ATOM 647 O O . GLY A 1 86 ? 7.083 -3.540 3.763 1.00 82.19 86 GLY A O 1
ATOM 648 N N . THR A 1 87 ? 6.519 -1.642 4.833 1.00 80.88 87 THR A N 1
ATOM 649 C CA . THR A 1 87 ? 7.428 -0.717 4.163 1.00 80.88 87 THR A CA 1
ATOM 650 C C . THR A 1 87 ? 8.846 -1.292 4.115 1.00 80.88 87 THR A C 1
ATOM 652 O O . THR A 1 87 ? 9.390 -1.530 3.042 1.00 80.88 87 THR A O 1
ATOM 655 N N . LEU A 1 88 ? 9.448 -1.632 5.260 1.00 81.81 88 LEU A N 1
ATOM 656 C CA . LEU A 1 88 ? 10.813 -2.174 5.300 1.00 81.81 88 LEU A CA 1
ATOM 657 C C . LEU A 1 88 ? 10.966 -3.534 4.595 1.00 81.81 88 LEU A C 1
ATOM 659 O O . LEU A 1 88 ? 12.062 -3.860 4.138 1.00 81.81 88 LEU A O 1
ATOM 663 N N . ALA A 1 89 ? 9.896 -4.324 4.488 1.00 80.25 89 ALA A N 1
ATOM 664 C CA . ALA A 1 89 ? 9.907 -5.574 3.736 1.00 80.25 89 ALA A CA 1
ATOM 665 C C . ALA A 1 89 ? 9.942 -5.342 2.218 1.00 80.25 89 ALA A C 1
ATOM 667 O O . ALA A 1 89 ? 10.485 -6.184 1.504 1.00 80.25 89 ALA A O 1
ATOM 668 N N . GLY A 1 90 ? 9.437 -4.199 1.736 1.00 76.38 90 GLY A N 1
ATOM 669 C CA . GLY A 1 90 ? 9.463 -3.803 0.329 1.00 76.38 90 GLY A CA 1
ATOM 670 C C . GLY A 1 90 ? 10.854 -3.973 -0.291 1.00 76.38 90 GLY A C 1
ATOM 671 O O . GLY A 1 90 ? 11.041 -4.892 -1.083 1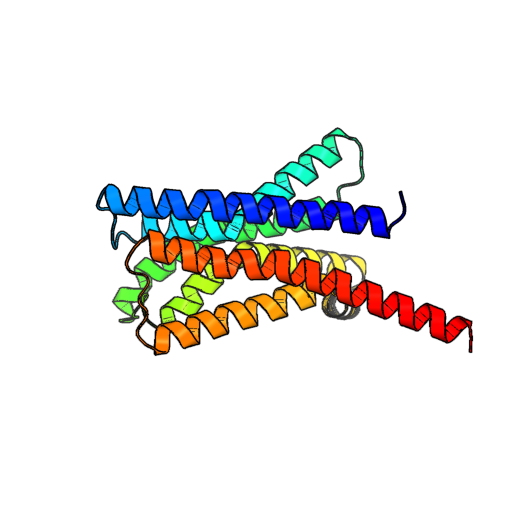.00 76.38 90 GLY A O 1
ATOM 672 N N . PRO A 1 91 ? 11.878 -3.189 0.090 1.00 74.50 91 PRO A N 1
ATOM 673 C CA . PRO A 1 91 ? 13.219 -3.288 -0.497 1.00 74.50 91 PRO A CA 1
ATOM 674 C C . PRO A 1 91 ? 13.811 -4.708 -0.519 1.00 74.50 91 PRO A C 1
ATOM 676 O O . PRO A 1 91 ? 14.503 -5.073 -1.468 1.00 74.50 91 PRO A O 1
ATOM 679 N N . ILE A 1 92 ? 13.500 -5.540 0.482 1.00 79.75 92 ILE A N 1
ATOM 680 C CA . ILE A 1 92 ? 13.923 -6.949 0.521 1.00 79.75 92 ILE A CA 1
ATOM 681 C C . ILE A 1 92 ? 13.237 -7.748 -0.589 1.00 79.75 92 ILE A C 1
ATOM 683 O O . ILE A 1 92 ? 13.910 -8.468 -1.327 1.00 79.75 92 ILE A O 1
ATOM 687 N N . LEU A 1 93 ? 11.919 -7.593 -0.751 1.00 76.50 93 LEU A N 1
ATOM 688 C CA . LEU A 1 93 ? 11.190 -8.185 -1.873 1.00 76.50 93 LEU A CA 1
ATOM 689 C C . LEU A 1 93 ? 11.787 -7.733 -3.213 1.00 76.50 93 LEU A C 1
ATOM 691 O O . LEU A 1 93 ? 11.778 -8.514 -4.160 1.00 76.50 93 LEU A O 1
ATOM 695 N N . LEU A 1 94 ? 12.352 -6.520 -3.300 1.00 73.88 94 LEU A N 1
ATOM 696 C CA . LEU A 1 94 ? 12.855 -5.973 -4.573 1.00 73.88 94 LEU A CA 1
ATOM 697 C C . LEU A 1 94 ? 14.080 -6.734 -5.011 1.00 73.88 94 LEU A C 1
ATOM 699 O O . LEU A 1 94 ? 14.157 -7.207 -6.140 1.00 73.88 94 LEU A O 1
ATOM 703 N N . ILE A 1 95 ? 15.005 -6.878 -4.071 1.00 78.19 95 ILE A N 1
ATOM 704 C CA . ILE A 1 95 ? 16.229 -7.635 -4.263 1.00 78.19 95 ILE A CA 1
ATOM 705 C C . ILE A 1 95 ? 15.862 -9.072 -4.638 1.00 78.19 95 ILE A C 1
ATOM 707 O O . ILE A 1 95 ? 16.344 -9.577 -5.645 1.00 78.19 95 ILE A O 1
ATOM 711 N N . VAL A 1 96 ? 14.937 -9.697 -3.904 1.00 83.19 96 VAL A N 1
ATOM 712 C CA . VAL A 1 96 ? 14.505 -11.078 -4.163 1.00 83.19 96 VAL A CA 1
ATOM 713 C C . VAL A 1 96 ? 13.909 -11.238 -5.564 1.00 83.19 96 VAL A C 1
ATOM 715 O O . VAL A 1 96 ? 14.357 -12.098 -6.321 1.00 83.19 96 VAL A O 1
ATOM 718 N N . PHE A 1 97 ? 12.932 -10.414 -5.946 1.00 80.25 97 PHE A N 1
ATOM 719 C CA . PHE A 1 97 ? 12.286 -10.526 -7.255 1.00 80.25 97 PHE A CA 1
ATOM 720 C C . PHE A 1 97 ? 13.225 -10.162 -8.400 1.00 80.25 97 PHE A C 1
ATOM 722 O O . PHE A 1 97 ? 13.192 -10.818 -9.440 1.00 80.25 97 PHE A O 1
ATOM 729 N N . HIS A 1 98 ? 14.105 -9.181 -8.211 1.00 77.44 98 HIS A N 1
ATOM 730 C CA . HIS A 1 98 ? 15.111 -8.844 -9.206 1.00 77.44 98 HIS A CA 1
ATOM 731 C C . HIS A 1 98 ? 16.126 -9.978 -9.395 1.00 77.44 98 HIS A C 1
ATOM 733 O O . HIS A 1 98 ? 16.466 -10.294 -10.526 1.00 77.44 98 HIS A O 1
ATOM 739 N N . THR A 1 99 ? 16.559 -10.647 -8.322 1.00 83.44 99 THR A N 1
ATOM 740 C CA . THR A 1 99 ? 17.478 -11.792 -8.412 1.00 83.44 99 THR A CA 1
ATOM 741 C C . THR A 1 99 ? 16.814 -13.033 -9.012 1.00 83.44 99 THR A C 1
ATOM 743 O O . THR A 1 99 ? 17.450 -13.765 -9.764 1.00 83.44 99 THR A O 1
ATOM 746 N N . ILE A 1 100 ? 15.540 -13.283 -8.700 1.00 86.31 100 ILE A N 1
ATOM 747 C CA . ILE A 1 100 ? 14.826 -14.487 -9.148 1.00 86.31 100 ILE A CA 1
ATOM 748 C C . ILE A 1 100 ? 14.267 -14.331 -10.568 1.00 86.31 100 ILE A C 1
ATOM 750 O O . ILE A 1 100 ? 14.222 -15.308 -11.314 1.00 86.31 100 ILE A O 1
ATOM 754 N N . SER A 1 101 ? 13.853 -13.127 -10.969 1.00 84.88 101 SER A N 1
ATOM 755 C CA . SER A 1 101 ? 13.186 -12.921 -12.262 1.00 84.88 101 SER A CA 1
ATOM 756 C C . SER A 1 101 ? 13.976 -13.407 -13.486 1.00 84.88 101 SER A C 1
ATOM 758 O O . SER A 1 101 ? 13.346 -14.041 -14.333 1.00 84.88 101 SER A O 1
ATOM 760 N N . PRO A 1 102 ? 15.315 -13.246 -13.592 1.00 83.88 102 PRO A N 1
ATOM 761 C CA . PRO A 1 102 ? 16.070 -13.752 -14.733 1.00 83.88 102 PRO A CA 1
ATOM 762 C C . PRO A 1 102 ? 16.155 -15.280 -14.709 1.00 83.88 102 PRO A C 1
ATOM 764 O O . PRO A 1 102 ? 16.109 -15.912 -15.760 1.00 83.88 102 PRO A O 1
ATOM 767 N N . LEU A 1 103 ? 16.213 -15.883 -13.514 1.00 89.62 103 LEU A N 1
ATOM 768 C CA . LEU A 1 103 ? 16.249 -17.340 -13.337 1.00 89.62 103 LEU A CA 1
ATOM 769 C C . LEU A 1 103 ? 14.945 -18.005 -13.793 1.00 89.62 103 LEU A C 1
ATOM 771 O O . LEU A 1 103 ? 14.959 -19.150 -14.235 1.00 89.62 103 LEU A O 1
ATOM 775 N N . LEU A 1 104 ? 13.824 -17.288 -13.687 1.00 89.75 104 LEU A N 1
ATOM 776 C CA . LEU A 1 104 ? 12.494 -17.769 -14.067 1.00 89.75 104 LEU A CA 1
ATOM 777 C C . LEU A 1 104 ? 11.998 -17.198 -15.403 1.00 89.75 104 LEU A C 1
ATOM 779 O O . LEU A 1 104 ? 10.856 -17.454 -15.786 1.00 89.75 104 LEU A O 1
ATOM 783 N N . ASN A 1 105 ? 12.838 -16.430 -16.106 1.00 88.44 105 ASN A N 1
ATOM 784 C CA . ASN A 1 105 ? 12.497 -15.717 -17.338 1.00 88.44 105 ASN A CA 1
ATOM 785 C C . ASN A 1 105 ? 11.210 -14.872 -17.211 1.00 88.44 105 ASN A C 1
ATOM 787 O O . ASN A 1 105 ? 10.361 -14.831 -18.104 1.00 88.44 105 ASN A O 1
ATOM 791 N N . TRP A 1 106 ? 11.023 -14.235 -16.054 1.00 89.00 106 TRP A N 1
ATOM 792 C CA . TRP A 1 106 ? 9.858 -13.402 -15.781 1.00 89.00 106 TRP A CA 1
ATOM 793 C C . TRP A 1 106 ? 10.020 -12.019 -16.403 1.00 89.00 106 TRP A C 1
ATOM 795 O O . TRP A 1 106 ? 10.961 -11.291 -16.092 1.00 89.00 106 TRP A O 1
ATOM 805 N N . ASN A 1 107 ? 9.043 -11.611 -17.216 1.00 86.38 107 ASN A N 1
ATOM 806 C CA . ASN A 1 107 ? 8.947 -10.228 -17.667 1.00 86.38 107 ASN A CA 1
ATOM 807 C C . ASN A 1 107 ? 8.402 -9.343 -16.530 1.00 86.38 107 ASN A C 1
ATOM 809 O O . ASN A 1 107 ? 7.189 -9.235 -16.331 1.00 86.38 107 ASN A O 1
ATOM 813 N N . LEU A 1 108 ? 9.314 -8.700 -15.799 1.00 83.31 108 LEU A N 1
ATOM 814 C CA . LEU A 1 108 ? 9.025 -7.739 -14.727 1.00 83.31 108 LEU A CA 1
ATOM 815 C C . LEU A 1 108 ? 8.298 -6.467 -15.207 1.00 83.31 108 LEU A C 1
ATOM 817 O O . LEU A 1 108 ? 7.653 -5.785 -14.409 1.00 83.31 108 LEU A O 1
ATOM 821 N N . TYR A 1 109 ? 8.339 -6.170 -16.506 1.00 85.19 109 TYR A N 1
ATOM 822 C CA . TYR A 1 109 ? 7.558 -5.092 -17.114 1.00 85.19 109 TYR A CA 1
ATOM 823 C C . TYR A 1 109 ? 6.208 -5.569 -17.656 1.00 85.19 109 TYR A C 1
ATOM 825 O O . TYR A 1 109 ? 5.338 -4.751 -17.926 1.00 85.19 109 TYR A O 1
ATOM 833 N N . GLY A 1 110 ? 5.998 -6.882 -17.754 1.00 85.69 110 GLY A N 1
ATOM 834 C CA . GLY A 1 110 ? 4.754 -7.489 -18.212 1.00 85.69 110 GLY A CA 1
ATOM 835 C C . GLY A 1 110 ? 3.731 -7.717 -17.090 1.00 85.69 110 GLY A C 1
ATOM 836 O O . GLY A 1 110 ? 3.858 -7.160 -15.992 1.00 85.69 110 GLY A O 1
ATOM 837 N N . PRO A 1 111 ? 2.724 -8.579 -17.330 1.00 86.69 111 PRO A N 1
ATOM 838 C CA . PRO A 1 111 ? 1.643 -8.838 -16.376 1.00 86.69 111 PRO A CA 1
ATOM 839 C C . PRO A 1 111 ? 2.107 -9.425 -15.032 1.00 86.69 111 PRO A C 1
ATOM 841 O O . PRO A 1 111 ? 1.564 -9.071 -13.989 1.00 86.69 111 PRO A O 1
ATOM 844 N N . ILE A 1 112 ? 3.146 -10.271 -15.025 1.00 85.19 112 ILE A N 1
ATOM 845 C CA . ILE A 1 112 ? 3.736 -10.819 -13.783 1.00 85.19 112 ILE A CA 1
ATOM 846 C C . ILE A 1 112 ? 4.314 -9.695 -12.915 1.00 85.19 112 ILE A C 1
ATOM 848 O O . ILE A 1 112 ? 4.175 -9.705 -11.692 1.00 85.19 112 ILE A O 1
ATOM 852 N N . GLY A 1 113 ? 4.908 -8.689 -13.554 1.00 85.06 113 GLY A N 1
ATOM 853 C CA . GLY A 1 113 ? 5.439 -7.512 -12.888 1.00 85.06 113 GLY A CA 1
ATOM 854 C C . GLY A 1 113 ? 4.410 -6.697 -12.107 1.00 85.06 113 GLY A C 1
ATOM 855 O O . GLY A 1 113 ? 4.795 -5.971 -11.196 1.00 85.06 113 GLY A O 1
ATOM 856 N N . VAL A 1 114 ? 3.113 -6.838 -12.404 1.00 88.00 114 VAL A N 1
ATOM 857 C CA . VAL A 1 114 ? 2.040 -6.179 -11.641 1.00 88.00 114 VAL A CA 1
ATOM 858 C C . VAL A 1 114 ? 1.904 -6.762 -10.248 1.00 88.00 114 VAL A C 1
ATOM 860 O O . VAL A 1 114 ? 1.692 -6.018 -9.300 1.00 88.00 114 VAL A O 1
ATOM 863 N N . ILE A 1 115 ? 2.068 -8.078 -10.096 1.00 83.69 115 ILE A N 1
ATOM 864 C CA . ILE A 1 115 ? 2.030 -8.727 -8.778 1.00 83.69 115 ILE A CA 1
ATOM 865 C C . ILE A 1 115 ? 3.161 -8.176 -7.914 1.00 83.69 115 ILE A C 1
ATOM 867 O O . ILE A 1 115 ? 2.967 -7.869 -6.742 1.00 83.69 115 ILE A O 1
ATOM 871 N N . ILE A 1 116 ? 4.333 -8.016 -8.525 1.00 80.75 116 ILE A N 1
ATOM 872 C CA . ILE A 1 116 ? 5.525 -7.489 -7.873 1.00 80.75 116 ILE A CA 1
ATOM 873 C C . ILE A 1 116 ? 5.285 -6.023 -7.505 1.00 80.75 116 ILE A C 1
ATOM 875 O O . ILE A 1 116 ? 5.328 -5.690 -6.326 1.00 80.75 116 ILE A O 1
ATOM 879 N N . ALA A 1 117 ? 4.933 -5.170 -8.472 1.00 80.56 117 ALA A N 1
ATOM 880 C CA . ALA A 1 117 ? 4.642 -3.753 -8.249 1.00 80.56 117 ALA A CA 1
ATOM 881 C C . ALA A 1 117 ? 3.528 -3.521 -7.213 1.00 80.56 117 ALA A C 1
ATOM 883 O O . ALA A 1 117 ? 3.682 -2.674 -6.339 1.00 80.56 117 ALA A O 1
ATOM 884 N N . GLY A 1 118 ? 2.451 -4.307 -7.256 1.00 83.31 118 GLY A N 1
ATOM 885 C CA . GLY A 1 118 ? 1.368 -4.257 -6.277 1.00 83.31 118 GLY A CA 1
ATOM 886 C C . GLY A 1 118 ? 1.821 -4.693 -4.885 1.00 83.31 118 GLY A C 1
ATOM 887 O O . GLY A 1 118 ? 1.485 -4.043 -3.900 1.00 83.31 118 GLY A O 1
ATOM 888 N N . ALA A 1 119 ? 2.642 -5.743 -4.778 1.00 80.44 119 ALA A N 1
ATOM 889 C CA . ALA A 1 119 ? 3.217 -6.150 -3.498 1.00 80.44 119 ALA A CA 1
ATOM 890 C C . ALA A 1 119 ? 4.094 -5.047 -2.882 1.00 80.44 119 ALA A C 1
ATOM 892 O O . ALA A 1 119 ? 4.099 -4.913 -1.664 1.00 80.44 119 ALA A O 1
ATOM 893 N N . PHE A 1 120 ? 4.786 -4.238 -3.696 1.00 78.56 120 PHE A N 1
ATOM 894 C CA . PHE A 1 120 ? 5.506 -3.047 -3.223 1.00 78.56 120 PHE A CA 1
ATOM 895 C C . PHE A 1 120 ? 4.579 -1.944 -2.763 1.00 78.56 120 PHE A C 1
ATOM 897 O O . PHE A 1 120 ? 4.699 -1.477 -1.631 1.00 78.56 120 PHE A O 1
ATOM 904 N N . ALA A 1 121 ? 3.702 -1.524 -3.672 1.00 80.12 121 ALA A N 1
ATOM 905 C CA . ALA A 1 121 ? 2.869 -0.348 -3.503 1.00 80.12 121 ALA A CA 1
ATOM 906 C C . ALA A 1 121 ? 1.859 -0.499 -2.363 1.00 80.12 121 ALA A C 1
ATOM 908 O O . ALA A 1 121 ? 1.334 0.502 -1.911 1.00 80.12 121 ALA A O 1
ATOM 909 N N . HIS A 1 122 ? 1.609 -1.733 -1.914 1.00 85.69 122 HIS A N 1
ATOM 910 C CA . HIS A 1 122 ? 0.676 -2.048 -0.835 1.00 85.69 122 HIS A CA 1
ATOM 911 C C . HIS A 1 122 ? 1.347 -2.764 0.350 1.00 85.69 122 HIS A C 1
ATOM 913 O O . HIS A 1 122 ? 0.664 -3.346 1.199 1.00 85.69 122 HIS A O 1
ATOM 919 N N . SER A 1 123 ? 2.685 -2.818 0.384 1.00 84.56 123 SER A N 1
ATOM 920 C CA . SER A 1 123 ? 3.433 -3.575 1.401 1.00 84.56 123 SER A CA 1
ATOM 921 C C . SER A 1 123 ? 3.157 -3.078 2.820 1.00 84.56 123 SER A C 1
ATOM 923 O O . SER A 1 123 ? 2.956 -3.883 3.735 1.00 84.56 123 SER A O 1
ATOM 925 N N . ASP A 1 124 ? 3.097 -1.767 2.999 1.00 83.38 124 ASP A N 1
ATOM 926 C CA . ASP A 1 124 ? 2.711 -1.096 4.230 1.00 83.38 124 ASP A CA 1
ATOM 927 C C . ASP A 1 124 ? 1.271 -1.397 4.634 1.00 83.38 124 ASP A C 1
ATOM 929 O O . ASP A 1 124 ? 1.047 -1.882 5.744 1.00 83.38 124 ASP A O 1
ATOM 933 N N . ASN A 1 125 ? 0.317 -1.243 3.721 1.00 84.44 125 ASN A N 1
ATOM 934 C CA . ASN A 1 125 ? -1.090 -1.521 3.960 1.00 84.44 125 ASN A CA 1
ATOM 935 C C . ASN A 1 125 ? -1.307 -2.977 4.398 1.00 84.44 125 ASN A C 1
ATOM 937 O O . ASN A 1 125 ? -2.021 -3.246 5.371 1.00 84.44 125 ASN A O 1
ATOM 941 N N . LEU A 1 126 ? -0.618 -3.936 3.770 1.00 85.88 126 LEU A N 1
ATOM 942 C CA . LEU A 1 126 ? -0.606 -5.334 4.214 1.00 85.88 126 LEU A CA 1
ATOM 943 C C . LEU A 1 126 ? 0.002 -5.486 5.618 1.00 85.88 126 LEU A C 1
ATOM 945 O O . LEU A 1 126 ? -0.546 -6.208 6.459 1.00 85.88 126 LEU A O 1
ATOM 949 N N . GLY A 1 127 ? 1.104 -4.790 5.902 1.00 87.12 127 GLY A N 1
ATOM 950 C CA . GLY A 1 127 ? 1.728 -4.745 7.224 1.00 87.12 127 GLY A CA 1
ATOM 951 C C . GLY A 1 127 ? 0.786 -4.216 8.313 1.00 87.12 127 GLY A C 1
ATOM 952 O O . GLY A 1 127 ? 0.629 -4.848 9.368 1.00 87.12 127 GLY A O 1
ATOM 953 N N . GLY A 1 128 ? 0.100 -3.104 8.042 1.00 84.88 128 GLY A N 1
ATOM 954 C CA . GLY A 1 128 ? -0.909 -2.491 8.903 1.00 84.88 128 GLY A CA 1
ATOM 955 C C . GLY A 1 128 ? -2.110 -3.411 9.137 1.00 84.88 128 GLY A C 1
ATOM 956 O O . GLY A 1 128 ? -2.511 -3.638 10.286 1.00 84.88 128 GLY A O 1
ATOM 957 N N . MET A 1 129 ? -2.634 -4.036 8.076 1.00 88.56 129 MET A N 1
ATOM 958 C CA . MET A 1 129 ? -3.716 -5.029 8.144 1.00 88.56 129 MET A CA 1
ATOM 959 C C . MET A 1 129 ? -3.342 -6.222 9.034 1.00 88.56 129 MET A C 1
ATOM 961 O O . MET A 1 129 ? -4.106 -6.606 9.927 1.00 88.56 129 MET A O 1
ATOM 965 N N . VAL A 1 130 ? -2.149 -6.795 8.844 1.00 90.25 130 VAL A N 1
ATOM 966 C CA . VAL A 1 130 ? -1.659 -7.925 9.650 1.00 90.25 130 VAL A CA 1
ATOM 967 C C . VAL A 1 130 ? -1.489 -7.521 11.115 1.00 90.25 130 VAL A C 1
ATOM 969 O O . VAL A 1 130 ? -1.851 -8.290 12.014 1.00 90.25 130 VAL A O 1
ATOM 972 N N . ALA A 1 131 ? -0.962 -6.325 11.385 1.00 89.12 131 ALA A N 1
ATOM 973 C CA . ALA A 1 131 ? -0.802 -5.820 12.744 1.00 89.12 131 ALA A CA 1
ATOM 974 C C . ALA A 1 131 ? -2.153 -5.596 13.444 1.00 89.12 131 ALA A C 1
ATOM 976 O O . ALA A 1 131 ? -2.322 -6.019 14.596 1.00 89.12 131 ALA A O 1
ATOM 977 N N . ASP A 1 132 ? -3.137 -5.003 12.760 1.00 86.62 132 ASP A N 1
ATOM 978 C CA . ASP A 1 132 ? -4.478 -4.806 13.319 1.00 86.62 132 ASP A CA 1
ATOM 979 C C . ASP A 1 132 ? -5.193 -6.142 13.562 1.00 86.62 132 ASP A C 1
ATOM 981 O O . ASP A 1 132 ? -5.780 -6.347 14.632 1.00 86.62 132 ASP A O 1
ATOM 985 N N . PHE A 1 133 ? -5.079 -7.096 12.633 1.00 91.75 133 PHE A N 1
ATOM 986 C CA . PHE A 1 133 ? -5.621 -8.439 12.820 1.00 91.75 133 PHE A CA 1
ATOM 987 C C . PHE A 1 133 ? -5.006 -9.137 14.041 1.00 91.75 133 PHE A C 1
ATOM 989 O O . PHE A 1 133 ? -5.740 -9.584 14.929 1.00 91.75 133 PHE A O 1
ATOM 996 N N . LYS A 1 134 ? -3.668 -9.166 14.149 1.00 92.50 134 LYS A N 1
ATOM 997 C CA . LYS A 1 134 ? -2.955 -9.750 15.302 1.00 92.50 134 LYS A CA 1
ATOM 998 C C . LYS A 1 134 ? -3.397 -9.113 16.617 1.00 92.50 134 LYS A C 1
ATOM 1000 O O . LYS A 1 134 ? -3.619 -9.819 17.603 1.00 92.50 134 LYS A O 1
ATOM 1005 N N . ARG A 1 135 ? -3.570 -7.789 16.641 1.00 90.56 135 ARG A N 1
ATOM 1006 C CA . ARG A 1 135 ? -4.051 -7.051 17.815 1.00 90.56 135 ARG A CA 1
ATOM 1007 C C . ARG A 1 135 ? -5.449 -7.510 18.237 1.00 90.56 135 ARG A C 1
ATOM 1009 O O . ARG A 1 135 ? -5.649 -7.795 19.417 1.00 90.56 135 ARG A O 1
ATOM 1016 N N . ARG A 1 136 ? -6.399 -7.605 17.299 1.00 90.44 136 ARG A N 1
ATOM 1017 C CA . ARG A 1 136 ? -7.786 -8.035 17.573 1.00 90.44 136 ARG A CA 1
ATOM 1018 C C . ARG A 1 136 ? -7.866 -9.497 18.001 1.00 90.44 136 ARG A C 1
ATOM 1020 O O . ARG A 1 136 ? -8.572 -9.820 18.958 1.00 90.44 136 ARG A O 1
ATOM 1027 N N . ALA A 1 137 ? -7.117 -10.369 17.329 1.00 93.56 137 ALA A N 1
ATOM 1028 C CA . ALA A 1 137 ? -7.027 -11.782 17.677 1.00 93.56 137 ALA A CA 1
ATOM 1029 C C . ALA A 1 137 ? -6.463 -11.972 19.093 1.00 93.56 137 ALA A C 1
ATOM 1031 O O . ALA A 1 137 ? -6.998 -12.765 19.862 1.00 93.56 137 ALA A O 1
ATOM 1032 N N . LYS A 1 138 ? -5.445 -11.190 19.480 1.00 93.31 138 LYS A N 1
ATOM 1033 C CA . LYS A 1 138 ? -4.877 -11.232 20.835 1.00 93.31 138 LYS A CA 1
ATOM 1034 C C . LYS A 1 138 ? -5.845 -10.717 21.906 1.00 93.31 138 LYS A C 1
ATOM 1036 O O . LYS A 1 138 ? -5.811 -11.214 23.024 1.00 93.31 138 LYS A O 1
ATOM 1041 N N . SER A 1 139 ? -6.692 -9.733 21.593 1.00 90.31 139 SER A N 1
ATOM 1042 C CA . SER A 1 139 ? -7.612 -9.144 22.577 1.00 90.31 139 SER A CA 1
ATOM 1043 C C . SER A 1 139 ? -8.928 -9.903 22.760 1.00 90.31 139 SER A C 1
ATOM 1045 O O . SER A 1 139 ? -9.543 -9.773 23.809 1.00 90.31 139 SER A O 1
ATOM 1047 N N . SER A 1 140 ? -9.393 -10.633 21.742 1.00 92.50 140 SER A N 1
ATOM 1048 C CA . SER A 1 140 ? -10.733 -11.260 21.730 1.00 92.50 140 SER A CA 1
ATOM 1049 C C . SER A 1 140 ? -10.732 -12.747 21.351 1.00 92.50 140 SER A C 1
ATOM 1051 O O . SER A 1 140 ? -11.778 -13.380 21.264 1.00 92.50 140 SER A O 1
ATOM 1053 N N . GLY A 1 141 ? -9.558 -13.333 21.118 1.00 95.44 141 GLY A N 1
ATOM 1054 C CA . GLY A 1 141 ? -9.432 -14.657 20.517 1.00 95.44 141 GLY A CA 1
ATOM 1055 C C . GLY A 1 141 ? -9.557 -14.614 18.991 1.00 95.44 141 GLY A C 1
ATOM 1056 O O . GLY A 1 141 ? -10.084 -13.668 18.403 1.00 95.44 141 GLY A O 1
ATOM 1057 N N . PHE A 1 142 ? -9.054 -15.655 18.323 1.00 95.06 142 PHE A N 1
ATOM 1058 C CA . PHE A 1 142 ? -8.887 -15.677 16.864 1.00 95.06 142 PHE A CA 1
ATOM 1059 C C . PHE A 1 142 ? -10.202 -15.471 16.096 1.00 95.06 142 PHE A C 1
ATOM 1061 O O . PHE A 1 142 ? -10.289 -14.591 15.242 1.00 95.06 142 PHE A O 1
ATOM 1068 N N . LYS A 1 143 ? -11.253 -16.233 16.434 1.00 96.50 143 LYS A N 1
ATOM 1069 C CA . LYS A 1 143 ? -12.552 -16.186 15.737 1.00 96.50 143 LYS A CA 1
ATOM 1070 C C . LYS A 1 143 ? -13.214 -14.809 15.837 1.00 96.50 143 LYS A C 1
ATOM 1072 O O . LYS A 1 143 ? -13.651 -14.259 14.829 1.00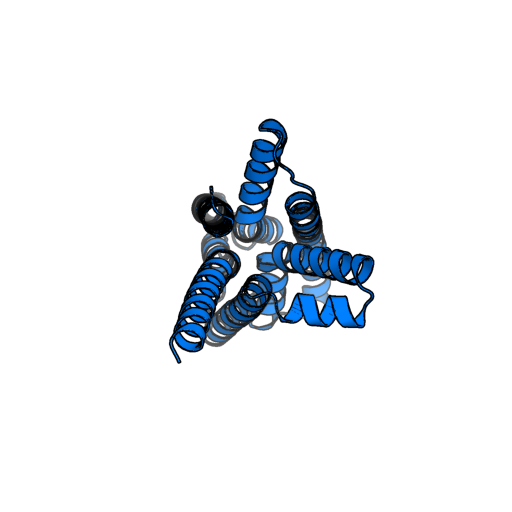 96.50 143 LYS A O 1
ATOM 1077 N N . GLN A 1 144 ? -13.273 -14.243 17.043 1.00 94.50 144 GLN A N 1
ATOM 1078 C CA . GLN A 1 144 ? -13.877 -12.926 17.276 1.00 94.50 144 GLN A CA 1
ATOM 1079 C C . GLN A 1 144 ? -13.010 -11.811 16.682 1.00 94.50 144 GLN A C 1
ATOM 1081 O O . GLN A 1 144 ? -13.538 -10.875 16.081 1.00 94.50 144 GLN A O 1
ATOM 1086 N N . GLY A 1 145 ? -11.684 -11.952 16.758 1.00 92.44 145 GLY A N 1
ATOM 1087 C CA . GLY A 1 145 ? -10.738 -11.040 16.129 1.00 92.44 145 GLY A CA 1
ATOM 1088 C C . GLY A 1 145 ? -10.902 -10.986 14.612 1.00 92.44 145 GLY A C 1
ATOM 1089 O O . GLY A 1 145 ? -10.981 -9.894 14.053 1.00 92.44 145 GLY A O 1
ATOM 1090 N N . PHE A 1 146 ? -11.049 -12.141 13.958 1.00 94.81 146 PHE A N 1
ATOM 1091 C CA . PHE A 1 146 ? -11.303 -12.243 12.519 1.00 94.81 146 PHE A CA 1
ATOM 1092 C C . PHE A 1 146 ? -12.645 -11.626 12.112 1.00 94.81 146 PHE A C 1
ATOM 1094 O O . PHE A 1 146 ? -12.714 -10.833 11.172 1.00 94.81 146 PHE A O 1
ATOM 1101 N N . GLN A 1 147 ? -13.715 -11.913 12.856 1.00 94.62 147 GLN A N 1
ATOM 1102 C CA . GLN A 1 147 ? -15.021 -11.290 12.618 1.00 94.62 147 GLN A CA 1
ATOM 1103 C C . GLN A 1 147 ? -14.983 -9.769 12.817 1.00 94.62 147 GLN A C 1
ATOM 1105 O O . GLN A 1 147 ? -15.618 -9.027 12.076 1.00 94.62 147 GLN A O 1
ATOM 1110 N N . SER A 1 148 ? -14.248 -9.288 13.820 1.00 90.00 148 SER A N 1
ATOM 1111 C CA . SER A 1 148 ? -14.077 -7.855 14.062 1.00 90.00 148 SER A CA 1
ATOM 1112 C C . SER A 1 148 ? -13.251 -7.187 12.960 1.00 90.00 148 SER A C 1
ATOM 1114 O O . SER A 1 148 ? -13.577 -6.079 12.542 1.00 90.00 148 SER A O 1
ATOM 1116 N N . PHE A 1 149 ? -12.206 -7.862 12.482 1.00 91.06 149 PHE A N 1
ATOM 1117 C CA . PHE A 1 149 ? -11.344 -7.391 11.403 1.00 91.06 149 PHE A CA 1
ATOM 1118 C C . PHE A 1 149 ? -12.116 -7.241 10.086 1.00 91.06 149 PHE A C 1
ATOM 1120 O O . PHE A 1 149 ? -12.135 -6.162 9.504 1.00 91.06 149 PHE A O 1
ATOM 1127 N N . THR A 1 150 ? -12.842 -8.281 9.672 1.00 91.81 150 THR A N 1
ATOM 1128 C CA . THR A 1 150 ? -13.628 -8.291 8.421 1.00 91.81 150 THR A CA 1
ATOM 1129 C C . THR A 1 150 ? -14.803 -7.310 8.416 1.00 91.81 150 THR A C 1
ATOM 1131 O O . THR A 1 150 ? -15.268 -6.917 7.350 1.00 91.81 150 THR A O 1
ATOM 1134 N N . LYS A 1 151 ? -15.275 -6.872 9.589 1.00 90.50 151 LYS A N 1
ATOM 1135 C CA . LYS A 1 151 ? -16.313 -5.836 9.736 1.00 90.50 151 LYS A CA 1
ATOM 1136 C C . LYS A 1 151 ? -15.767 -4.403 9.733 1.00 90.50 151 LYS A C 1
ATOM 1138 O O . LYS A 1 151 ? -16.553 -3.462 9.786 1.00 90.50 151 LYS A O 1
ATOM 1143 N N . SER A 1 152 ? -14.448 -4.215 9.718 1.00 85.81 152 SER A N 1
ATOM 1144 C CA . SER A 1 152 ? -13.835 -2.887 9.662 1.00 85.81 152 SER A CA 1
ATOM 1145 C C . SER A 1 152 ? -13.990 -2.292 8.261 1.00 85.81 152 SER A C 1
ATOM 1147 O O . SER A 1 152 ? -13.399 -2.810 7.316 1.00 85.81 152 SER A O 1
ATOM 1149 N N . TYR A 1 153 ? -14.737 -1.190 8.116 1.00 85.38 153 TYR A N 1
ATOM 1150 C CA . TYR A 1 153 ? -14.906 -0.536 6.810 1.00 85.38 153 TYR A CA 1
ATOM 1151 C C . TYR A 1 153 ? -13.582 -0.061 6.214 1.00 85.38 153 TYR A C 1
ATOM 1153 O O . TYR A 1 153 ? -13.395 -0.169 5.013 1.00 85.38 153 TYR A O 1
ATOM 1161 N N . TYR A 1 154 ? -12.644 0.401 7.042 1.00 82.19 154 TYR A N 1
ATOM 1162 C CA . TYR A 1 154 ? -11.320 0.800 6.567 1.00 82.19 154 TYR A CA 1
ATOM 1163 C C . TYR A 1 154 ? -10.547 -0.382 5.956 1.00 82.19 154 TYR A C 1
ATOM 1165 O O . TYR A 1 154 ? -10.021 -0.274 4.858 1.00 82.19 154 TYR A O 1
ATOM 1173 N N . MET A 1 155 ? -10.578 -1.555 6.602 1.00 85.44 155 MET A N 1
ATOM 1174 C CA . MET A 1 155 ? -9.882 -2.754 6.098 1.00 85.44 155 MET A CA 1
ATOM 1175 C C . MET A 1 155 ? -10.532 -3.296 4.823 1.00 85.44 155 MET A C 1
ATOM 1177 O O . MET A 1 155 ? -9.844 -3.778 3.929 1.00 85.44 155 MET A O 1
ATOM 1181 N N . GLN A 1 156 ? -11.862 -3.210 4.739 1.00 87.88 156 GLN A N 1
ATOM 1182 C CA . GLN A 1 156 ? -12.596 -3.519 3.513 1.00 87.88 156 GLN A CA 1
ATOM 1183 C C . GLN A 1 156 ? -12.211 -2.557 2.389 1.00 87.88 156 GLN A C 1
ATOM 1185 O O . GLN A 1 156 ? -11.966 -3.007 1.278 1.00 87.88 156 GLN A O 1
ATOM 1190 N N . GLY A 1 157 ? -12.126 -1.260 2.694 1.00 87.00 157 GLY A N 1
ATOM 1191 C CA . GLY A 1 157 ? -11.664 -0.233 1.771 1.00 87.00 157 GLY A CA 1
ATOM 1192 C C . GLY A 1 157 ? -10.279 -0.557 1.217 1.00 87.00 157 GLY A C 1
ATOM 1193 O O . GLY A 1 157 ? -10.149 -0.687 0.005 1.00 87.00 157 GLY A O 1
ATOM 1194 N N . ASN A 1 158 ? -9.294 -0.801 2.089 1.00 85.75 158 ASN A N 1
ATOM 1195 C CA . ASN A 1 158 ? -7.937 -1.177 1.675 1.00 85.75 158 ASN A CA 1
ATOM 1196 C C . ASN A 1 158 ? -7.966 -2.399 0.752 1.00 85.75 158 ASN A C 1
ATOM 1198 O O . ASN A 1 158 ? -7.434 -2.357 -0.350 1.00 85.75 158 ASN A O 1
ATOM 1202 N N . ALA A 1 159 ? -8.656 -3.472 1.153 1.00 88.12 159 ALA A N 1
ATOM 1203 C CA . ALA A 1 159 ? -8.744 -4.682 0.340 1.00 88.12 159 ALA A CA 1
ATOM 1204 C C . ALA A 1 159 ? -9.385 -4.434 -1.040 1.00 88.12 159 ALA A C 1
ATOM 1206 O O . ALA A 1 159 ? -8.893 -4.944 -2.043 1.00 88.12 159 ALA A O 1
ATOM 1207 N N . ILE A 1 160 ? -10.464 -3.647 -1.104 1.00 89.75 160 ILE A N 1
ATOM 1208 C CA . ILE A 1 160 ? -11.146 -3.305 -2.361 1.00 89.75 160 ILE A CA 1
ATOM 1209 C C . ILE A 1 160 ? -10.217 -2.505 -3.273 1.00 89.75 160 ILE A C 1
ATOM 1211 O O . ILE A 1 160 ? -10.097 -2.833 -4.451 1.00 89.75 160 ILE A O 1
ATOM 1215 N N . PHE A 1 161 ? -9.556 -1.475 -2.749 1.00 88.81 161 PHE A N 1
ATOM 1216 C CA . PHE A 1 161 ? -8.729 -0.600 -3.572 1.00 88.81 161 PHE A CA 1
ATOM 1217 C C . PHE A 1 161 ? -7.419 -1.254 -4.009 1.00 88.81 161 PHE A C 1
ATOM 1219 O O . PHE A 1 161 ? -7.049 -1.065 -5.160 1.00 88.81 161 PHE A O 1
ATOM 1226 N N . ILE A 1 162 ? -6.812 -2.117 -3.184 1.00 89.00 162 ILE A N 1
ATOM 1227 C CA . ILE A 1 162 ? -5.701 -2.988 -3.606 1.00 89.00 162 ILE A CA 1
ATOM 1228 C C . ILE A 1 162 ? -6.130 -3.872 -4.786 1.00 89.00 162 ILE A C 1
ATOM 1230 O O . ILE A 1 162 ? -5.408 -4.015 -5.769 1.00 89.00 162 ILE A O 1
ATOM 1234 N N . LEU A 1 163 ? -7.320 -4.478 -4.721 1.00 89.75 163 LEU A N 1
ATOM 1235 C CA . LEU A 1 163 ? -7.811 -5.311 -5.821 1.00 89.75 163 LEU A CA 1
ATOM 1236 C C . LEU A 1 163 ? -8.063 -4.487 -7.086 1.00 89.75 163 LEU A C 1
ATOM 1238 O O . LEU A 1 163 ? -7.713 -4.932 -8.179 1.00 89.75 163 LEU A O 1
ATOM 1242 N N . ILE A 1 164 ? -8.651 -3.296 -6.953 1.00 90.00 164 ILE A N 1
ATOM 1243 C CA . ILE A 1 164 ? -8.924 -2.399 -8.081 1.00 90.00 164 ILE A CA 1
ATOM 1244 C C . ILE A 1 164 ? -7.616 -1.923 -8.724 1.00 90.00 164 ILE A C 1
ATOM 1246 O O . ILE A 1 164 ? -7.477 -2.039 -9.939 1.00 90.00 164 ILE A O 1
ATOM 1250 N N . SER A 1 165 ? -6.654 -1.428 -7.942 1.00 88.75 165 SER A N 1
ATOM 1251 C CA . SER A 1 165 ? -5.380 -0.899 -8.443 1.00 88.75 165 SER A CA 1
ATOM 1252 C C . SER A 1 165 ? -4.565 -1.968 -9.172 1.00 88.75 165 SER A C 1
ATOM 1254 O O . SER A 1 165 ? -4.118 -1.746 -10.300 1.00 88.75 165 SER A O 1
ATOM 1256 N N . VAL A 1 166 ? -4.445 -3.159 -8.577 1.00 89.44 166 VAL A N 1
ATOM 1257 C CA . VAL A 1 166 ? -3.759 -4.313 -9.169 1.00 89.44 166 VAL A CA 1
ATOM 1258 C C . VAL A 1 166 ? -4.468 -4.756 -10.446 1.00 89.44 166 VAL A C 1
ATOM 1260 O O . VAL A 1 166 ? -3.806 -5.008 -11.449 1.00 89.44 166 VAL A O 1
ATOM 1263 N N . SER A 1 167 ? -5.804 -4.800 -10.456 1.00 90.81 167 SER A N 1
ATOM 1264 C CA . SER A 1 167 ? -6.570 -5.192 -11.648 1.00 90.81 167 SER A CA 1
ATOM 1265 C C . SER A 1 167 ? -6.426 -4.185 -12.790 1.00 90.81 167 SER A C 1
ATOM 1267 O O . SER A 1 167 ? -6.259 -4.587 -13.940 1.00 90.81 167 SER A O 1
ATOM 1269 N N . ILE A 1 168 ? -6.458 -2.883 -12.487 1.00 89.88 168 ILE A N 1
ATOM 1270 C CA . ILE A 1 168 ? -6.263 -1.819 -13.480 1.00 89.88 168 ILE A CA 1
ATOM 1271 C C . ILE A 1 168 ? -4.852 -1.893 -14.057 1.00 89.88 168 ILE A C 1
ATOM 1273 O O . ILE A 1 168 ? -4.706 -1.907 -15.277 1.00 89.88 168 ILE A O 1
ATOM 1277 N N . SER A 1 169 ? -3.819 -1.983 -13.214 1.00 89.06 169 SER A N 1
ATOM 1278 C CA . SER A 1 169 ? -2.437 -2.106 -13.693 1.00 89.06 169 SER A CA 1
ATOM 1279 C C . SER A 1 169 ? -2.250 -3.378 -14.520 1.00 89.06 169 SER A C 1
ATOM 1281 O O . SER A 1 169 ? -1.706 -3.309 -15.619 1.00 89.06 169 SER A O 1
ATOM 1283 N N . PHE A 1 170 ? -2.795 -4.516 -14.078 1.00 91.56 170 PHE A N 1
ATOM 1284 C CA . PHE A 1 170 ? -2.780 -5.761 -14.848 1.00 91.56 170 PHE A CA 1
ATOM 1285 C C . PHE A 1 170 ? -3.396 -5.572 -16.229 1.00 91.56 170 PHE A C 1
ATOM 1287 O O . PHE A 1 170 ? -2.753 -5.877 -17.234 1.00 91.56 170 PHE A O 1
ATOM 1294 N N . PHE A 1 171 ? -4.599 -5.002 -16.294 1.00 91.50 171 PHE A N 1
ATOM 1295 C CA . PHE A 1 171 ? -5.264 -4.725 -17.559 1.00 91.50 171 PHE A CA 1
ATOM 1296 C C . PHE A 1 171 ? -4.419 -3.808 -18.452 1.00 91.50 171 PHE A C 1
ATOM 1298 O O . PHE A 1 171 ? -4.135 -4.166 -19.591 1.00 91.50 171 PHE A O 1
ATOM 1305 N N . VAL A 1 172 ? -3.936 -2.680 -17.929 1.00 88.44 172 VAL A N 1
ATOM 1306 C CA . VAL A 1 172 ? -3.112 -1.717 -18.675 1.00 88.44 172 VAL A CA 1
ATOM 1307 C C . VAL A 1 172 ? -1.833 -2.367 -19.216 1.00 88.44 172 VAL A C 1
ATOM 1309 O O . VAL A 1 172 ? -1.512 -2.195 -20.392 1.00 88.44 172 VAL A O 1
ATOM 1312 N N . ARG A 1 173 ? -1.147 -3.199 -18.423 1.00 88.81 173 ARG A N 1
ATOM 1313 C CA . ARG A 1 173 ? 0.048 -3.926 -18.879 1.00 88.81 173 ARG A CA 1
ATOM 1314 C C . ARG A 1 173 ? -0.262 -4.986 -19.935 1.00 88.81 173 ARG A C 1
ATOM 1316 O O . ARG A 1 173 ? 0.532 -5.176 -20.851 1.00 88.81 173 ARG A O 1
ATOM 1323 N N . THR A 1 174 ? -1.428 -5.638 -19.885 1.00 89.25 174 THR A N 1
ATOM 1324 C CA . THR A 1 174 ? -1.849 -6.555 -20.967 1.00 89.25 174 THR A CA 1
ATOM 1325 C C . THR A 1 174 ? -2.145 -5.844 -22.289 1.00 89.25 174 THR A C 1
ATOM 1327 O O . THR A 1 174 ? -2.090 -6.484 -23.333 1.00 89.25 174 THR A O 1
ATOM 1330 N N . GLN A 1 175 ? -2.399 -4.530 -22.267 1.00 89.81 175 GLN A N 1
ATOM 1331 C CA . GLN A 1 175 ? -2.531 -3.709 -23.477 1.00 89.81 175 GLN A CA 1
ATOM 1332 C C . GLN A 1 175 ? -1.174 -3.229 -24.033 1.00 89.81 175 GLN A C 1
ATOM 1334 O O . GLN A 1 175 ? -1.146 -2.452 -24.983 1.00 89.81 175 GLN A O 1
ATOM 1339 N N . GLY A 1 176 ? -0.049 -3.678 -23.460 1.00 85.44 176 GLY A N 1
ATOM 1340 C CA . GLY A 1 176 ? 1.301 -3.361 -23.936 1.00 85.44 176 GLY A CA 1
ATOM 1341 C C . GLY A 1 176 ? 1.985 -2.190 -23.226 1.00 85.44 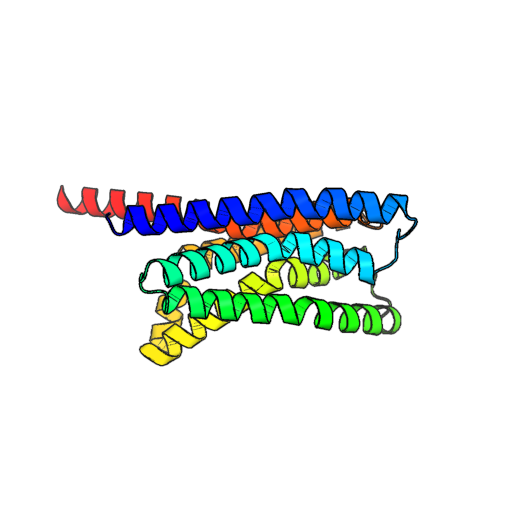176 GLY A C 1
ATOM 1342 O O . GLY A 1 176 ? 3.057 -1.772 -23.654 1.00 85.44 176 GLY A O 1
ATOM 1343 N N . PHE A 1 177 ? 1.403 -1.654 -22.147 1.00 85.94 177 PHE A N 1
ATOM 1344 C CA . PHE A 1 177 ? 2.093 -0.670 -21.312 1.00 85.94 177 PHE A CA 1
ATOM 1345 C C . PHE A 1 177 ? 3.230 -1.327 -20.519 1.00 85.94 177 PHE A C 1
ATOM 1347 O O . PHE A 1 177 ? 2.997 -2.252 -19.739 1.00 85.94 177 PHE A O 1
ATOM 1354 N N . GLU A 1 178 ? 4.444 -0.800 -20.670 1.00 85.00 178 GLU A N 1
ATOM 1355 C CA . GLU A 1 178 ? 5.633 -1.244 -19.944 1.00 85.00 178 GLU A CA 1
ATOM 1356 C C . GLU A 1 178 ? 6.286 -0.045 -19.232 1.00 85.00 178 GLU A C 1
ATOM 1358 O O . GLU A 1 178 ? 6.812 0.849 -19.900 1.00 85.00 178 GLU A O 1
ATOM 1363 N N . PRO A 1 179 ? 6.293 0.005 -17.889 1.00 80.56 179 PRO A N 1
ATOM 1364 C CA . PRO A 1 179 ? 6.831 1.133 -17.127 1.00 80.56 179 PRO A CA 1
ATOM 1365 C C . PRO A 1 179 ? 8.364 1.056 -17.026 1.00 80.56 179 PRO A C 1
ATOM 1367 O O . PRO A 1 179 ? 8.914 0.919 -15.939 1.00 80.56 179 PRO A O 1
ATOM 1370 N N . ARG A 1 180 ? 9.059 1.093 -18.170 1.00 81.25 180 ARG A N 1
ATOM 1371 C CA . ARG A 1 180 ? 10.533 1.009 -18.239 1.00 81.25 180 ARG A CA 1
ATOM 1372 C C . ARG A 1 180 ? 11.235 2.272 -17.729 1.00 81.25 180 ARG A C 1
ATOM 1374 O O . ARG A 1 180 ? 12.399 2.223 -17.337 1.00 81.25 180 ARG A O 1
ATOM 1381 N N . GLU A 1 181 ? 10.527 3.393 -17.774 1.00 84.00 181 GLU A N 1
ATOM 1382 C CA . GLU A 1 181 ? 10.968 4.692 -17.270 1.00 84.00 181 GLU A CA 1
ATOM 1383 C C . GLU A 1 181 ? 10.616 4.829 -15.787 1.00 84.00 181 GLU A C 1
ATOM 1385 O O . GLU A 1 181 ? 9.520 4.451 -15.355 1.00 84.00 181 GLU A O 1
ATOM 1390 N N . ASN A 1 182 ? 11.519 5.417 -15.003 1.00 82.50 182 ASN A N 1
ATOM 1391 C CA . ASN A 1 182 ? 11.306 5.637 -13.576 1.00 82.50 182 ASN A CA 1
ATOM 1392 C C . ASN A 1 182 ? 10.145 6.612 -13.331 1.00 82.50 182 ASN A C 1
ATOM 1394 O O . ASN A 1 182 ? 9.415 6.470 -12.352 1.00 82.50 182 ASN A O 1
ATOM 1398 N N . PHE A 1 183 ? 9.923 7.571 -14.228 1.00 84.38 183 PHE A N 1
ATOM 1399 C CA . PHE A 1 183 ? 8.759 8.450 -14.226 1.00 84.38 183 PHE A CA 1
ATOM 1400 C C . PHE A 1 183 ? 7.446 7.665 -14.342 1.00 84.38 183 PHE A C 1
ATOM 1402 O O . PHE A 1 183 ? 6.542 7.843 -13.522 1.00 84.38 183 PHE A O 1
ATOM 1409 N N . LEU A 1 184 ? 7.351 6.744 -15.308 1.00 85.69 184 LEU A N 1
ATOM 1410 C CA . LEU A 1 184 ? 6.173 5.891 -15.494 1.00 85.69 184 LEU A CA 1
ATOM 1411 C C . LEU A 1 184 ? 5.971 4.938 -14.313 1.00 85.69 184 LEU A C 1
ATOM 1413 O O . LEU A 1 184 ? 4.839 4.729 -13.876 1.00 85.69 184 LEU A O 1
ATOM 1417 N N . ALA A 1 185 ? 7.060 4.412 -13.752 1.00 82.44 185 ALA A N 1
ATOM 1418 C CA . ALA A 1 185 ? 7.028 3.634 -12.520 1.00 82.44 185 ALA A CA 1
ATOM 1419 C C . ALA A 1 185 ? 6.523 4.457 -11.320 1.00 82.44 185 ALA A C 1
ATOM 1421 O O . ALA A 1 185 ? 5.763 3.940 -10.500 1.00 82.44 185 ALA A O 1
ATOM 1422 N N . GLY A 1 186 ? 6.891 5.740 -11.239 1.00 81.25 186 GLY A N 1
ATOM 1423 C CA . GLY A 1 186 ? 6.396 6.688 -10.240 1.00 81.25 186 GLY A CA 1
ATOM 1424 C C . GLY A 1 186 ? 4.909 6.996 -10.395 1.00 81.25 186 GLY A C 1
ATOM 1425 O O . GLY A 1 186 ? 4.189 7.007 -9.397 1.00 81.25 186 GLY A O 1
ATOM 1426 N N . ILE A 1 187 ? 4.419 7.168 -11.627 1.00 84.69 187 ILE A N 1
ATOM 1427 C CA . ILE A 1 187 ? 2.983 7.327 -11.908 1.00 84.69 187 ILE A CA 1
ATOM 1428 C C . ILE A 1 187 ? 2.218 6.063 -11.519 1.00 84.69 187 ILE A C 1
ATOM 1430 O O . ILE A 1 187 ? 1.225 6.152 -10.804 1.00 84.69 187 ILE A O 1
ATOM 1434 N N . GLU A 1 188 ? 2.672 4.889 -11.959 1.00 84.50 188 GLU A N 1
ATOM 1435 C CA . GLU A 1 188 ? 2.009 3.620 -11.647 1.00 84.50 188 GLU A CA 1
ATOM 1436 C C . GLU A 1 188 ? 1.999 3.354 -10.135 1.00 84.50 188 GLU A C 1
ATOM 1438 O O . GLU A 1 188 ? 0.955 3.025 -9.575 1.00 84.50 188 GLU A O 1
ATOM 1443 N N . GLY A 1 189 ? 3.137 3.556 -9.463 1.00 79.75 189 GLY A N 1
ATOM 1444 C CA . GLY A 1 189 ? 3.252 3.423 -8.011 1.00 79.75 189 GLY A CA 1
ATOM 1445 C C . GLY A 1 189 ? 2.369 4.419 -7.262 1.00 79.75 189 GLY A C 1
ATOM 1446 O O . GLY A 1 189 ? 1.715 4.040 -6.297 1.00 79.75 189 GLY A O 1
ATOM 1447 N N . THR A 1 190 ? 2.282 5.663 -7.743 1.00 79.38 190 THR A N 1
ATOM 1448 C CA . THR A 1 190 ? 1.378 6.675 -7.183 1.00 79.38 190 THR A CA 1
ATOM 1449 C C . THR A 1 190 ? -0.073 6.271 -7.383 1.00 79.38 190 THR A C 1
ATOM 1451 O O . THR A 1 190 ? -0.849 6.344 -6.447 1.00 79.38 190 THR A O 1
ATOM 1454 N N . LEU A 1 191 ? -0.471 5.812 -8.568 1.00 81.25 191 LEU A N 1
ATOM 1455 C CA . LEU A 1 191 ? -1.847 5.371 -8.804 1.00 81.25 191 LEU A CA 1
ATOM 1456 C C . LEU A 1 191 ? -2.226 4.202 -7.891 1.00 81.25 191 LEU A C 1
ATOM 1458 O O . LEU A 1 191 ? -3.346 4.174 -7.388 1.00 81.25 191 LEU A O 1
ATOM 1462 N N . MET A 1 192 ? -1.296 3.282 -7.635 1.00 82.06 192 MET A N 1
ATOM 1463 C CA . MET A 1 192 ? -1.499 2.194 -6.681 1.00 82.06 192 MET A CA 1
ATOM 1464 C C . MET A 1 192 ? -1.605 2.714 -5.237 1.00 82.06 192 MET A C 1
ATOM 1466 O O . MET A 1 192 ? -2.667 2.545 -4.640 1.00 82.06 192 MET A O 1
ATOM 1470 N N . GLY A 1 193 ? -0.581 3.399 -4.716 1.00 73.00 193 GLY A N 1
ATOM 1471 C CA . GLY A 1 193 ? -0.504 3.857 -3.314 1.00 73.00 193 GLY A CA 1
ATOM 1472 C C . GLY A 1 193 ? -1.343 5.098 -2.964 1.00 73.00 193 GLY A C 1
ATOM 1473 O O . GLY A 1 193 ? -1.514 5.465 -1.810 1.00 73.00 193 GLY A O 1
ATOM 1474 N N . PHE A 1 194 ? -1.873 5.810 -3.958 1.00 69.88 194 PHE A N 1
ATOM 1475 C CA . PHE A 1 194 ? -2.848 6.880 -3.734 1.00 69.88 194 PHE A CA 1
ATOM 1476 C C . PHE A 1 194 ? -4.264 6.304 -3.660 1.00 69.88 194 PHE A C 1
ATOM 1478 O O . PHE A 1 194 ? -5.132 6.853 -2.982 1.00 69.88 194 PHE A O 1
ATOM 1485 N N . SER A 1 195 ? -4.521 5.205 -4.376 1.00 67.25 195 SER A N 1
ATOM 1486 C CA . SER A 1 195 ? -5.853 4.607 -4.452 1.00 67.25 195 SER A CA 1
ATOM 1487 C C . SER A 1 195 ? -6.230 3.817 -3.204 1.00 67.25 195 SER A C 1
ATOM 1489 O O . SER A 1 195 ? -7.395 3.845 -2.819 1.00 67.25 195 SER A O 1
ATOM 1491 N N . ASP A 1 196 ? -5.285 3.155 -2.545 1.00 70.56 196 ASP A N 1
ATOM 1492 C CA . ASP A 1 196 ? -5.544 2.344 -1.358 1.00 70.56 196 ASP A CA 1
ATOM 1493 C C . ASP A 1 196 ? -5.867 3.208 -0.137 1.00 70.56 196 ASP A C 1
ATOM 1495 O O . ASP A 1 196 ? -6.976 3.099 0.378 1.00 70.56 196 ASP A O 1
ATOM 1499 N N . SER A 1 197 ? -5.012 4.144 0.263 1.00 70.50 197 SER A N 1
ATOM 1500 C CA . SER A 1 197 ? -5.203 4.882 1.522 1.00 70.50 197 SER A CA 1
ATOM 1501 C C . SER A 1 197 ? -6.285 5.964 1.435 1.00 70.50 197 SER A C 1
ATOM 1503 O O . SER A 1 197 ? -7.135 6.100 2.327 1.00 70.50 197 SER A O 1
ATOM 1505 N N . ILE A 1 198 ? -6.361 6.694 0.316 1.00 75.25 198 ILE A N 1
ATOM 1506 C CA . ILE A 1 198 ? -7.442 7.669 0.095 1.00 75.25 198 ILE A CA 1
ATOM 1507 C C . ILE A 1 198 ? -8.745 6.954 -0.238 1.00 75.25 198 ILE A C 1
ATOM 1509 O O . ILE A 1 198 ? -9.794 7.307 0.310 1.00 75.25 198 ILE A O 1
ATOM 1513 N N . GLY A 1 199 ? -8.702 5.946 -1.110 1.00 78.44 199 GLY A N 1
ATOM 1514 C CA . GLY A 1 199 ? -9.888 5.185 -1.479 1.00 78.44 199 GLY A CA 1
ATOM 1515 C C . GLY A 1 199 ? -10.504 4.487 -0.273 1.00 78.44 199 GLY A C 1
ATOM 1516 O O . GLY A 1 199 ? -11.712 4.610 -0.043 1.00 78.44 199 GLY A O 1
ATOM 1517 N N . ALA A 1 200 ? -9.691 3.844 0.566 1.00 77.94 200 ALA A N 1
ATOM 1518 C CA . ALA A 1 200 ? -10.161 3.223 1.796 1.00 77.94 200 ALA A CA 1
ATOM 1519 C C . ALA A 1 200 ? -10.716 4.234 2.793 1.00 77.94 200 ALA A C 1
ATOM 1521 O O . ALA A 1 200 ? -11.759 3.982 3.405 1.00 77.94 200 ALA A O 1
ATOM 1522 N N . GLY A 1 201 ? -10.071 5.395 2.924 1.00 75.75 201 GLY A N 1
ATOM 1523 C CA . GLY A 1 201 ? -10.568 6.480 3.757 1.00 75.75 201 GLY A CA 1
ATOM 1524 C C . GLY A 1 201 ? -11.938 6.986 3.301 1.00 75.75 201 GLY A C 1
ATOM 1525 O O . GLY A 1 201 ? -12.877 7.060 4.099 1.00 75.75 201 GLY A O 1
ATOM 1526 N N . LEU A 1 202 ? -12.095 7.270 2.006 1.00 82.00 202 LEU A N 1
ATOM 1527 C CA . LEU A 1 202 ? -13.361 7.711 1.414 1.00 82.00 202 LEU A CA 1
ATOM 1528 C C . LEU A 1 202 ? -14.454 6.645 1.542 1.00 82.00 202 LEU A C 1
ATOM 1530 O O . LEU A 1 202 ? -15.584 6.965 1.926 1.00 82.00 202 LEU A O 1
ATOM 1534 N N . TYR A 1 203 ? -14.113 5.381 1.286 1.00 84.69 203 TYR A N 1
ATOM 1535 C CA . TYR A 1 203 ? -15.016 4.249 1.469 1.00 84.69 203 TYR A CA 1
ATOM 1536 C C . TYR A 1 203 ? -15.485 4.148 2.923 1.00 84.69 203 TYR A C 1
ATOM 1538 O O . TYR A 1 203 ? -16.687 4.081 3.187 1.00 84.69 203 TYR A O 1
ATOM 1546 N N . ALA A 1 204 ? -14.564 4.221 3.887 1.00 79.75 204 ALA A N 1
ATOM 1547 C CA . ALA A 1 204 ? -14.902 4.172 5.302 1.00 79.75 204 ALA A CA 1
ATOM 1548 C C . ALA A 1 204 ? -15.857 5.311 5.695 1.00 79.75 204 ALA A C 1
ATOM 1550 O O . ALA A 1 204 ? -16.891 5.057 6.318 1.00 79.75 204 ALA A O 1
ATOM 1551 N N . ILE A 1 205 ? -15.574 6.551 5.274 1.00 80.62 205 ILE A N 1
ATOM 1552 C CA . ILE A 1 205 ? -16.441 7.717 5.528 1.00 80.62 205 ILE A CA 1
ATOM 1553 C C . ILE A 1 205 ? -17.846 7.484 4.977 1.00 80.62 205 ILE A C 1
ATOM 1555 O O . ILE A 1 205 ? -18.837 7.731 5.675 1.00 80.62 205 ILE A O 1
ATOM 1559 N N . LEU A 1 206 ? -17.942 7.024 3.728 1.00 86.62 206 LEU A N 1
ATOM 1560 C CA . LEU A 1 206 ? -19.216 6.752 3.075 1.00 86.62 206 LEU A CA 1
ATOM 1561 C C . LEU A 1 206 ? -20.016 5.709 3.863 1.00 86.62 206 LEU A C 1
ATOM 1563 O O . LEU A 1 206 ? -21.172 5.954 4.218 1.00 86.62 206 LEU A O 1
ATOM 1567 N N . MET A 1 207 ? -19.385 4.588 4.211 1.00 88.56 207 MET A N 1
ATOM 1568 C CA . MET A 1 207 ? -20.034 3.497 4.935 1.00 88.56 207 MET A CA 1
ATOM 1569 C C . MET A 1 207 ? -20.480 3.910 6.341 1.00 88.56 207 MET A C 1
ATOM 1571 O O . MET A 1 207 ? -21.592 3.574 6.760 1.00 88.56 207 MET A O 1
ATOM 1575 N N . TYR A 1 208 ? -19.691 4.719 7.054 1.00 83.94 208 TYR A N 1
ATOM 1576 C CA . TYR A 1 208 ? -20.103 5.276 8.345 1.00 83.94 208 TYR A CA 1
ATOM 1577 C C . TYR A 1 208 ? -21.306 6.217 8.220 1.00 83.94 208 TYR A C 1
ATOM 1579 O O . TYR A 1 208 ? -22.235 6.143 9.033 1.00 83.94 208 TYR A O 1
ATOM 1587 N N . LYS A 1 209 ? -21.337 7.081 7.195 1.00 86.06 209 LYS A N 1
ATOM 1588 C CA . LYS A 1 209 ? -22.485 7.967 6.934 1.00 86.06 209 LYS A CA 1
ATOM 1589 C C . LYS A 1 209 ? -23.754 7.164 6.642 1.00 86.06 209 LYS A C 1
ATOM 1591 O O . LYS A 1 209 ? -24.812 7.491 7.184 1.00 86.06 209 LYS A O 1
ATOM 1596 N N . LEU A 1 210 ? -23.653 6.103 5.843 1.00 89.25 210 LEU A N 1
ATOM 1597 C CA . LEU A 1 210 ? -24.776 5.217 5.526 1.00 89.25 210 LEU A CA 1
ATOM 1598 C C . LEU A 1 210 ? -25.281 4.463 6.763 1.00 89.25 210 LEU A C 1
ATOM 1600 O O . LEU A 1 210 ? -26.483 4.463 7.034 1.00 89.25 210 LEU A O 1
ATOM 1604 N N . ALA A 1 211 ? -24.375 3.897 7.565 1.00 86.38 211 ALA A N 1
ATOM 1605 C CA . ALA A 1 211 ? -24.730 3.202 8.802 1.00 86.38 211 ALA A CA 1
ATOM 1606 C C . ALA A 1 211 ? -25.454 4.127 9.797 1.00 86.38 211 ALA A C 1
ATOM 1608 O O . ALA A 1 211 ? -26.465 3.739 10.385 1.00 86.38 211 ALA A O 1
ATOM 1609 N N . LYS A 1 212 ? -24.989 5.377 9.937 1.00 86.88 212 LYS A N 1
ATOM 1610 C CA . LYS A 1 212 ? -25.631 6.391 10.789 1.00 86.88 212 LYS A CA 1
ATOM 1611 C C . LYS A 1 212 ? -27.039 6.743 10.305 1.00 86.88 212 LYS A C 1
ATOM 1613 O O . LYS A 1 212 ? -27.959 6.804 11.117 1.00 86.88 212 LYS A O 1
ATOM 1618 N N . ARG A 1 213 ? -27.224 6.947 8.995 1.00 91.75 213 ARG A N 1
ATOM 1619 C CA . ARG A 1 213 ? -28.550 7.217 8.407 1.00 91.75 213 ARG A CA 1
ATOM 1620 C C . ARG A 1 213 ? -29.529 6.079 8.698 1.00 91.75 213 ARG A C 1
ATOM 1622 O O . ARG A 1 213 ? -30.631 6.345 9.165 1.00 91.75 213 ARG A O 1
ATOM 1629 N N . ARG A 1 214 ? -29.096 4.829 8.515 1.00 92.31 214 ARG A N 1
ATOM 1630 C CA . ARG A 1 214 ? -29.917 3.642 8.795 1.00 92.31 214 ARG A CA 1
ATOM 1631 C C . ARG A 1 214 ? -30.292 3.526 10.274 1.00 92.31 214 ARG A C 1
ATOM 1633 O O . ARG A 1 214 ? -31.440 3.244 10.591 1.00 92.31 214 ARG A O 1
ATOM 1640 N N . ALA A 1 215 ? -29.352 3.788 11.183 1.00 90.31 215 ALA A N 1
ATOM 1641 C CA . ALA A 1 215 ? -29.625 3.769 12.620 1.00 90.31 215 ALA A CA 1
ATOM 1642 C C . ALA A 1 215 ? -30.639 4.844 13.047 1.00 90.31 215 ALA A C 1
ATOM 1644 O O . ALA A 1 215 ? -31.433 4.604 13.950 1.00 90.31 215 ALA A O 1
ATOM 1645 N N . ASN A 1 216 ? -30.628 6.014 12.403 1.00 91.75 216 ASN A N 1
ATOM 1646 C CA . ASN A 1 216 ? -31.607 7.066 12.671 1.00 91.75 216 ASN A CA 1
ATOM 1647 C C . ASN A 1 216 ? -33.001 6.696 12.151 1.00 91.75 216 ASN A C 1
ATOM 1649 O O . ASN A 1 216 ? -33.969 6.898 12.872 1.00 91.75 216 ASN A O 1
ATOM 1653 N N . GLN A 1 217 ? -33.095 6.107 10.953 1.00 92.44 217 GLN A N 1
ATOM 1654 C CA . GLN A 1 217 ? -34.369 5.639 10.389 1.00 92.44 217 GLN A CA 1
ATOM 1655 C C . GLN A 1 217 ? -35.050 4.594 11.282 1.00 92.44 217 GLN A C 1
ATOM 1657 O O . GLN A 1 217 ? -36.250 4.679 11.510 1.00 92.44 217 GLN A O 1
ATOM 1662 N N . LEU A 1 218 ? -34.272 3.664 11.846 1.00 92.19 218 LEU A N 1
ATOM 1663 C CA . LEU A 1 218 ? -34.776 2.629 12.759 1.00 92.19 218 LEU A CA 1
ATOM 1664 C C . LEU A 1 218 ? -35.236 3.163 14.124 1.00 92.19 218 LEU A C 1
ATOM 1666 O O . LEU A 1 218 ? -35.911 2.450 14.850 1.00 92.19 218 LEU A O 1
ATOM 1670 N N . LYS A 1 219 ? -34.835 4.380 14.513 1.00 91.19 219 LYS A N 1
ATOM 1671 C CA . LYS A 1 219 ? -35.309 5.021 15.754 1.00 91.19 219 LYS A CA 1
ATOM 1672 C C . LYS A 1 219 ? -36.607 5.801 15.558 1.00 91.19 219 LYS A C 1
ATOM 1674 O O . LYS A 1 219 ? -37.247 6.151 16.541 1.00 91.19 219 LYS A O 1
ATOM 1679 N N . THR A 1 220 ? -36.924 6.145 14.314 1.00 90.19 220 THR A N 1
ATOM 1680 C CA . THR A 1 220 ? -38.113 6.924 13.942 1.00 90.19 220 THR A CA 1
ATOM 1681 C C . THR A 1 220 ? -39.271 6.054 13.453 1.00 90.19 220 THR A C 1
ATOM 1683 O O . THR A 1 220 ? -40.360 6.582 13.259 1.00 90.19 220 THR A O 1
ATOM 1686 N N . SER A 1 221 ? -39.022 4.761 13.223 1.00 80.62 221 SER A N 1
ATOM 1687 C CA . SER A 1 221 ? -40.011 3.723 12.905 1.00 80.62 221 SER A CA 1
ATOM 1688 C C . SER A 1 221 ? -40.412 2.957 14.155 1.00 80.62 221 SER A C 1
ATOM 1690 O O . SER A 1 221 ? -41.617 2.698 14.321 1.00 80.62 221 SER A O 1
#

Sequence (221 aa):
MSRQEKEEEELRGLVGGSAIGAAASIPLGYMADTLGAVGFYPIEGLVRYIAGNSDTLGELAQTIKRKRQGKSTKVAWNYVRGELIGTLAGPILLIVFHTISPLLNWNLYGPIGVIIAGAFAHSDNLGGMVADFKRRAKSSGFKQGFQSFTKSYYMQGNAIFILISVSISFFVRTQGFEPRENFLAGIEGTLMGFSDSIGAGLYAILMYKLAKRRANQLKTS

Organism: NCBI:txid1802503

pLDDT: mean 82.08, std 7.77, range [57.0, 96.5]

Secondary structure (DSSP, 8-state):
--HHHHHHHHHHHHHHHHHHHHHHHHHHHHHHHHTT-TT-HHHHHHHHHHHHTHHHHHHHHHHHHHHHTT---HHHHHHHHHHHHHHHHHHHHHHHHHHHHHHTT--TTSHHHHHHHHHHHTHHHHHHHHHHHHHHHHHH-HHHHHHHHHT-HHHHHHHHHHHHHHHHHHHHHHTT----SHHHHHHHHHHHHHHHHHHHHHHHHHHHHHHHHHHHHHHH-

Radius of gyration: 18.82 Å; chains: 1; bounding box: 60×34×49 Å

Foldseek 3Di:
DDPVVVLVVLLVLLLVQLVVLLVVLLVQLVVCVVVVCQQVLLSLLVSLLSNQLRSLVSLVVVLVVCVVVVHDNVLSVLLSVLLVVLSVVSSVLSVVCVVCCVVVVHDCQALVVLVNSLSNSCSSVVSSLVSQLVVQCVVPNNVRSVVVSVPQLLNVQLVVQSVVLSVVSSVVRVVPGGPSGSSSSNVSSNSSNSRRSNRSSVRNVVVVVVVVVVVVVVVVD